Protein AF-A0A3D5TPB8-F1 (afdb_monomer_lite)

Secondary structure (DSSP, 8-state):
-PPEEEEE-TT------PPPTTEEEEE--STHHHHHHHHHHHHTTSS-TT--HHHHIIIIIT-TT--HHHHEEEEEETTEEEEEEEEEEETTTTEEEEEEEEE-GGGTTSSHHHHHHHHHHHHHHTTT-S-EEEEE-TT-HHHHHHHHHTT-EEEE-STTHHHHHHHHHHHHT--EEEEEETTS-EEEEEE-GGGSPPEEEEEE-TTTTHHHHHHHHH-SSEEEEEEE-S-HHHHHHHHHHHGGGS--EEES-HHHHTTS--SEEEE-S-GGGHHHHHHHHHHTT-EEE--------

Radius of gyration: 25.7 Å; chains: 1; bounding box: 55×39×74 Å

Foldseek 3Di:
DFFWKWWFAAPDDFDDDDDDPQKDKAFDDDLVVQALLVQQLVLVVNDDPPDGSVVCCVVAVVDPQHDRRQFWMFMDGPRGGFWIWGWTADPVQQEIEIDSTGGHPVPPPNCVSLNNLSVNCVSSNVSPGRIYMYTHHLVCLVNVLSCVVRRIFTEDEDPCSLVSVLCSCVVNVHAWTFYAYPVRHTDGIHGRLQPGAAAAEEEEDLPQCVVVLVCQVPDSRHHDQEYEDLDPVSQVVCCVVRCPVVRYYYYNDLVVSLPTPGQAYEYRDDPVCRVVSCVVCVVSVHHYDDDPDPPDD

pLDDT: mean 89.04, std 12.94, range [21.77, 98.12]

Structure (mmCIF, N/CA/C/O backbone):
data_AF-A0A3D5TPB8-F1
#
_entry.id   AF-A0A3D5TPB8-F1
#
loop_
_atom_site.group_PDB
_atom_site.id
_atom_site.type_symbol
_atom_site.label_atom_id
_atom_site.label_alt_id
_atom_site.label_comp_id
_atom_site.label_asym_id
_atom_site.label_entity_id
_atom_site.label_seq_id
_atom_site.pdbx_PDB_ins_code
_atom_site.Cartn_x
_atom_site.Cartn_y
_atom_site.Cartn_z
_atom_site.occupancy
_atom_site.B_iso_or_equiv
_atom_site.auth_seq_id
_atom_site.auth_comp_id
_atom_site.auth_asym_id
_atom_site.auth_atom_id
_atom_site.pdbx_PDB_model_num
ATOM 1 N N . MET A 1 1 ? 9.283 10.102 7.583 1.00 64.56 1 MET A N 1
ATOM 2 C CA . MET A 1 1 ? 8.104 9.221 7.724 1.00 64.56 1 MET A CA 1
ATOM 3 C C . MET A 1 1 ? 8.393 7.962 6.927 1.00 64.56 1 MET A C 1
ATOM 5 O O . MET A 1 1 ? 9.068 8.077 5.912 1.00 64.56 1 MET A O 1
ATOM 9 N N . ALA A 1 2 ? 7.992 6.784 7.398 1.00 87.56 2 ALA A N 1
ATOM 10 C CA . ALA A 1 2 ? 8.297 5.537 6.700 1.00 87.56 2 ALA A CA 1
ATOM 11 C C . ALA A 1 2 ? 7.457 5.413 5.407 1.00 87.56 2 ALA A C 1
ATOM 13 O O . ALA A 1 2 ? 6.328 5.905 5.372 1.00 87.56 2 ALA A O 1
ATOM 14 N N . GLN A 1 3 ? 7.999 4.825 4.338 1.00 92.06 3 GLN A N 1
ATOM 15 C CA . GLN A 1 3 ? 7.296 4.697 3.050 1.00 92.06 3 GLN A CA 1
ATOM 16 C C . GLN A 1 3 ? 6.203 3.624 3.098 1.00 92.06 3 GLN A C 1
ATOM 18 O O . GLN A 1 3 ? 6.250 2.714 3.913 1.00 92.06 3 GLN A O 1
ATOM 23 N N . LEU A 1 4 ? 5.237 3.676 2.186 1.00 95.06 4 LEU A N 1
ATOM 24 C CA . LEU A 1 4 ? 4.335 2.546 1.994 1.00 95.06 4 LEU A CA 1
ATOM 25 C C . LEU A 1 4 ? 5.110 1.375 1.394 1.00 95.06 4 LEU A C 1
ATOM 27 O O . LEU A 1 4 ? 5.922 1.565 0.487 1.00 95.06 4 LEU A O 1
ATOM 31 N N . LYS A 1 5 ? 4.829 0.161 1.863 1.00 96.31 5 LYS A N 1
ATOM 32 C CA . LYS A 1 5 ? 5.436 -1.080 1.373 1.00 96.31 5 LYS A CA 1
ATOM 33 C C . LYS A 1 5 ? 4.363 -1.967 0.756 1.00 96.31 5 LYS A C 1
ATOM 35 O O . LYS A 1 5 ? 3.276 -2.107 1.314 1.00 96.31 5 LYS A O 1
ATOM 40 N N . MET A 1 6 ? 4.659 -2.545 -0.404 1.00 97.50 6 MET A N 1
ATOM 41 C CA . MET A 1 6 ? 3.718 -3.403 -1.121 1.00 97.50 6 MET A CA 1
ATOM 42 C C . MET A 1 6 ? 4.387 -4.676 -1.602 1.00 97.50 6 MET A C 1
ATOM 44 O O . MET A 1 6 ? 5.478 -4.611 -2.171 1.00 97.50 6 MET A O 1
ATOM 48 N N . TYR A 1 7 ? 3.699 -5.806 -1.456 1.00 97.75 7 TYR A N 1
ATOM 49 C CA . TYR A 1 7 ? 4.165 -7.119 -1.896 1.00 97.75 7 TYR A CA 1
ATOM 50 C C . TYR A 1 7 ? 3.241 -7.714 -2.941 1.00 97.75 7 TYR A C 1
ATOM 52 O O . TYR A 1 7 ? 2.028 -7.543 -2.902 1.00 97.75 7 TYR A O 1
ATOM 60 N N . ARG A 1 8 ? 3.806 -8.474 -3.867 1.00 97.31 8 ARG A N 1
ATOM 61 C CA . ARG A 1 8 ? 3.061 -9.248 -4.844 1.00 97.31 8 ARG A CA 1
ATOM 62 C C . ARG A 1 8 ? 3.471 -10.704 -4.753 1.00 97.31 8 ARG A C 1
ATOM 64 O O . ARG A 1 8 ? 4.610 -11.063 -5.050 1.00 97.31 8 ARG A O 1
ATOM 71 N N . LEU A 1 9 ? 2.507 -11.532 -4.373 1.00 96.50 9 LEU A N 1
ATOM 72 C CA . LEU A 1 9 ? 2.711 -12.955 -4.147 1.00 96.50 9 LEU A CA 1
ATOM 73 C C . LEU A 1 9 ? 2.867 -13.735 -5.467 1.00 96.50 9 LEU A C 1
ATOM 75 O O . LEU A 1 9 ? 2.258 -13.366 -6.486 1.00 96.50 9 LEU A O 1
ATOM 79 N N . PRO A 1 10 ? 3.647 -14.831 -5.456 1.00 93.50 10 PRO A N 1
ATOM 80 C CA . PRO A 1 10 ? 3.834 -15.706 -6.605 1.00 93.50 10 PRO A CA 1
ATOM 81 C C . PRO A 1 10 ? 2.510 -16.364 -7.008 1.00 93.50 10 PRO A C 1
ATOM 83 O O . PRO A 1 10 ? 1.570 -16.465 -6.222 1.00 93.50 10 PRO A O 1
ATOM 86 N N . GLY A 1 11 ? 2.402 -16.770 -8.273 1.00 90.81 11 GLY A N 1
ATOM 87 C CA . GLY A 1 11 ? 1.179 -17.370 -8.821 1.00 90.81 11 GLY A CA 1
ATOM 88 C C . GLY A 1 11 ? 0.032 -16.385 -9.090 1.00 90.81 11 GLY A C 1
ATOM 89 O O . GLY A 1 11 ? -0.927 -16.749 -9.767 1.00 90.81 11 GLY A O 1
ATOM 90 N N . THR A 1 12 ? 0.125 -15.128 -8.643 1.00 93.62 12 THR A N 1
ATOM 91 C CA . THR A 1 12 ? -0.852 -14.091 -9.010 1.00 93.62 12 THR A CA 1
ATOM 92 C C . THR A 1 12 ? -0.778 -13.834 -10.525 1.00 93.62 12 THR A C 1
ATOM 94 O O . THR A 1 12 ? 0.301 -13.467 -11.011 1.00 93.62 12 THR A O 1
ATOM 97 N N . PRO A 1 13 ? -1.880 -13.968 -11.292 1.00 94.06 13 PRO A N 1
ATOM 98 C CA . PRO A 1 13 ? -1.869 -13.764 -12.740 1.00 94.06 13 PRO A CA 1
ATOM 99 C C . PRO A 1 13 ? -1.409 -12.357 -13.133 1.00 94.06 13 PRO A C 1
ATOM 101 O O . PRO A 1 13 ? -1.830 -11.363 -12.535 1.00 94.06 13 PRO A O 1
ATOM 104 N N . ILE A 1 14 ? -0.539 -12.256 -14.140 1.00 94.69 14 ILE A N 1
ATOM 105 C CA . ILE A 1 14 ? -0.068 -10.967 -14.656 1.00 94.69 14 ILE A CA 1
ATOM 106 C C . ILE A 1 14 ? -1.007 -10.525 -15.774 1.00 94.69 14 ILE A C 1
ATOM 108 O O . ILE A 1 14 ? -1.086 -11.157 -16.831 1.00 94.69 14 ILE A O 1
ATOM 112 N N . LYS A 1 15 ? -1.724 -9.423 -15.540 1.00 93.94 15 LYS A N 1
ATOM 113 C CA . LYS A 1 15 ? -2.555 -8.799 -16.568 1.00 93.94 15 LYS A CA 1
ATOM 114 C C . LYS A 1 15 ? -1.663 -8.236 -17.670 1.00 93.94 15 LYS A C 1
ATOM 116 O O . LYS A 1 15 ? -0.816 -7.390 -17.400 1.00 93.94 15 LYS A O 1
ATOM 121 N N . GLN A 1 16 ? -1.903 -8.685 -18.897 1.00 94.25 16 GLN A N 1
ATOM 122 C CA . GLN A 1 16 ? -1.173 -8.220 -20.069 1.00 94.25 16 GLN A CA 1
ATOM 123 C C . GLN A 1 16 ? -1.781 -6.918 -20.606 1.00 94.25 16 GLN A C 1
ATOM 125 O O . GLN A 1 16 ? -3.004 -6.750 -20.636 1.00 94.25 16 GLN A O 1
ATOM 130 N N . TYR A 1 17 ? -0.918 -5.999 -21.027 1.00 93.75 17 TYR A N 1
ATOM 131 C CA . TYR A 1 17 ? -1.264 -4.707 -21.607 1.00 93.75 17 TYR A CA 1
ATOM 132 C C . TYR A 1 17 ? -0.578 -4.572 -22.963 1.00 93.75 17 TYR A C 1
ATOM 134 O O . TYR A 1 17 ? 0.589 -4.922 -23.107 1.00 93.75 17 TYR A O 1
ATOM 142 N N . ALA A 1 18 ? -1.298 -4.045 -23.950 1.00 93.25 18 ALA A N 1
ATOM 143 C CA . ALA A 1 18 ? -0.700 -3.682 -25.226 1.00 93.25 18 ALA A CA 1
ATOM 144 C C . ALA A 1 18 ? 0.034 -2.345 -25.089 1.00 93.25 18 ALA A C 1
ATOM 146 O O . ALA A 1 18 ? -0.474 -1.414 -24.455 1.00 93.25 18 ALA A O 1
ATOM 147 N N . LEU A 1 19 ? 1.212 -2.254 -25.699 1.00 92.81 19 LEU A N 1
ATOM 148 C CA . LEU A 1 19 ? 1.919 -0.991 -25.824 1.00 92.81 19 LEU A CA 1
ATOM 149 C C . LEU A 1 19 ? 1.231 -0.148 -26.916 1.00 92.81 19 LEU A C 1
ATOM 151 O O . LEU A 1 19 ? 0.935 -0.696 -27.982 1.00 92.81 19 LEU A O 1
ATOM 155 N N . PRO A 1 20 ? 0.928 1.144 -26.681 1.00 90.50 20 PRO A N 1
ATOM 156 C CA . PRO A 1 20 ? 0.331 1.989 -27.711 1.00 90.50 20 PRO A CA 1
ATOM 157 C C . PRO A 1 20 ? 1.240 2.126 -28.940 1.00 90.50 20 PRO A C 1
ATOM 159 O O . PRO A 1 20 ? 2.462 2.021 -28.838 1.00 90.50 20 PRO A O 1
ATOM 162 N N . GLU A 1 21 ? 0.645 2.396 -30.101 1.00 92.25 21 GLU A N 1
ATOM 163 C CA . GLU A 1 21 ? 1.393 2.607 -31.344 1.00 92.25 21 GLU A CA 1
ATOM 164 C C . GLU A 1 21 ? 2.410 3.756 -31.203 1.00 92.25 21 GLU A C 1
ATOM 166 O O . GLU A 1 21 ? 2.133 4.777 -30.570 1.00 92.25 21 GLU A O 1
ATOM 171 N N . GLY A 1 22 ? 3.600 3.574 -31.785 1.00 93.56 22 GLY A N 1
ATOM 172 C CA . GLY A 1 22 ? 4.704 4.540 -31.737 1.00 93.56 22 GLY A CA 1
ATOM 173 C C . GLY A 1 22 ? 5.636 4.403 -30.529 1.00 93.56 22 GLY A C 1
ATOM 174 O O . GLY A 1 22 ? 6.687 5.042 -30.514 1.00 93.56 22 GLY A O 1
ATOM 175 N N . PHE A 1 23 ? 5.290 3.562 -29.552 1.00 96.94 23 PHE A N 1
ATOM 176 C CA . PHE A 1 23 ? 6.154 3.251 -28.416 1.00 96.94 23 PHE A CA 1
ATOM 177 C C . PHE A 1 23 ? 6.904 1.929 -28.623 1.00 96.94 23 PHE A C 1
ATOM 179 O O . PHE A 1 23 ? 6.397 1.007 -29.267 1.00 96.94 23 PHE A O 1
ATOM 186 N N . SER A 1 24 ? 8.093 1.817 -28.033 1.00 97.06 24 SER A N 1
ATOM 187 C CA . SER A 1 24 ? 8.882 0.578 -27.970 1.00 97.06 24 SER A CA 1
ATOM 188 C C . SER A 1 24 ? 9.415 0.323 -26.563 1.00 97.06 24 SER A C 1
ATOM 190 O O . SER A 1 24 ? 9.207 1.127 -25.656 1.00 97.06 24 SER A O 1
ATOM 192 N N . VAL A 1 25 ? 10.058 -0.830 -26.375 1.00 97.31 25 VAL A N 1
ATOM 193 C CA . VAL A 1 25 ? 10.754 -1.189 -25.137 1.00 97.31 25 VAL A CA 1
ATOM 194 C C . VAL A 1 25 ? 12.226 -1.394 -25.451 1.00 97.31 25 VAL A C 1
ATOM 196 O O . VAL A 1 25 ? 12.559 -2.078 -26.423 1.00 97.31 25 VAL A O 1
ATOM 199 N N . SER A 1 26 ? 13.088 -0.872 -24.590 1.00 96.81 26 SER A N 1
ATOM 200 C CA . SER A 1 26 ? 14.531 -1.079 -24.644 1.00 96.81 26 SER A CA 1
ATOM 201 C C . SER A 1 26 ? 15.096 -1.359 -23.245 1.00 96.81 26 SER A C 1
ATOM 203 O O . SER A 1 26 ? 14.367 -1.363 -22.250 1.00 96.81 26 SER A O 1
ATOM 205 N N . THR A 1 27 ? 16.390 -1.662 -23.170 1.00 97.00 27 THR A N 1
ATOM 206 C CA . THR A 1 27 ? 17.138 -1.803 -21.911 1.00 97.00 27 THR A CA 1
ATOM 207 C C . THR A 1 27 ? 18.322 -0.851 -21.912 1.00 97.00 27 THR A C 1
ATOM 209 O O . THR A 1 27 ? 18.703 -0.364 -22.976 1.00 97.00 27 THR A O 1
ATOM 212 N N . TYR A 1 28 ? 18.925 -0.618 -20.748 1.00 96.19 28 TYR A N 1
ATOM 213 C CA . TYR A 1 28 ? 20.161 0.158 -20.638 1.00 96.19 28 TYR A CA 1
ATOM 214 C C . TYR A 1 28 ? 21.276 -0.403 -21.534 1.00 96.19 28 TYR A C 1
ATOM 216 O O . TYR A 1 28 ? 21.522 -1.611 -21.582 1.00 96.19 28 TYR A O 1
ATOM 224 N N . ARG A 1 29 ? 21.970 0.479 -22.254 1.00 93.56 29 ARG A N 1
ATOM 225 C CA . ARG A 1 29 ? 23.073 0.142 -23.165 1.00 93.56 29 ARG A CA 1
ATOM 226 C C . ARG A 1 29 ? 24.296 1.010 -22.956 1.00 93.56 29 ARG A C 1
ATOM 228 O O . ARG A 1 29 ? 25.408 0.508 -23.108 1.00 93.56 29 ARG A O 1
ATOM 235 N N . THR A 1 30 ? 24.110 2.296 -22.685 1.00 91.06 30 THR A N 1
ATOM 236 C CA . THR A 1 30 ? 25.205 3.267 -22.670 1.00 91.06 30 THR A CA 1
ATOM 237 C C . THR A 1 30 ? 25.059 4.262 -21.532 1.00 91.06 30 THR A C 1
ATOM 239 O O . THR A 1 30 ? 23.967 4.501 -21.032 1.00 91.06 30 THR A O 1
ATOM 242 N N . GLU A 1 31 ? 26.161 4.925 -21.188 1.00 88.19 31 GLU A N 1
ATOM 243 C CA . GLU A 1 31 ? 26.173 6.016 -20.207 1.00 88.19 31 GLU A CA 1
ATOM 244 C C . GLU A 1 31 ? 25.204 7.159 -20.564 1.00 88.19 31 GLU A C 1
ATOM 246 O O . GLU A 1 31 ? 24.706 7.844 -19.676 1.00 88.19 31 GLU A O 1
ATOM 251 N N . ALA A 1 32 ? 24.870 7.343 -21.849 1.00 87.12 32 ALA A N 1
ATOM 252 C CA . ALA A 1 32 ? 23.882 8.339 -22.267 1.00 87.12 32 ALA A CA 1
ATOM 253 C C . ALA A 1 32 ? 22.474 8.047 -21.709 1.00 87.12 32 ALA A C 1
ATOM 255 O O . ALA A 1 32 ? 21.684 8.976 -21.517 1.00 87.12 32 ALA A O 1
ATOM 256 N N . ASP A 1 33 ? 22.181 6.783 -21.390 1.00 92.25 33 ASP A N 1
ATOM 257 C CA . ASP A 1 33 ? 20.888 6.353 -20.860 1.00 92.25 33 ASP A CA 1
ATOM 258 C C . ASP A 1 33 ? 20.732 6.750 -19.381 1.00 92.25 33 ASP A C 1
ATOM 260 O O . ASP A 1 33 ? 19.604 6.913 -18.911 1.00 92.25 33 ASP A O 1
ATOM 264 N N . LYS A 1 34 ? 21.841 6.985 -18.652 1.00 92.81 34 LYS A N 1
ATOM 265 C CA . LYS A 1 34 ? 21.818 7.449 -17.250 1.00 92.81 34 LYS A CA 1
ATOM 266 C C . LYS A 1 34 ? 21.065 8.760 -17.119 1.00 92.81 34 LYS A C 1
ATOM 268 O O . LYS A 1 34 ? 20.144 8.881 -16.312 1.00 92.81 34 LYS A O 1
ATOM 273 N N . LYS A 1 35 ? 21.392 9.722 -17.984 1.00 88.56 35 LYS A N 1
ATOM 274 C CA . LYS A 1 35 ? 20.737 11.030 -17.995 1.00 88.56 35 LYS A CA 1
ATOM 275 C C . LYS A 1 35 ? 19.232 10.895 -18.221 1.00 88.56 35 LYS A C 1
ATOM 277 O O . LYS A 1 35 ? 18.443 11.483 -17.487 1.00 88.56 35 LYS A O 1
ATOM 282 N N . ALA A 1 36 ? 18.832 10.096 -19.205 1.00 88.12 36 ALA A N 1
ATOM 283 C CA . ALA A 1 36 ? 17.425 9.895 -19.531 1.00 88.12 36 ALA A CA 1
ATOM 284 C C . ALA A 1 36 ? 16.661 9.164 -18.409 1.00 88.12 36 ALA A C 1
ATOM 286 O O . ALA A 1 36 ? 15.510 9.501 -18.111 1.00 88.12 36 ALA A O 1
ATOM 287 N N . TRP A 1 37 ? 17.312 8.214 -17.733 1.00 93.56 37 TRP A N 1
ATOM 288 C CA . TRP A 1 37 ? 16.786 7.580 -16.528 1.00 93.56 37 TRP A CA 1
ATOM 289 C C . TRP A 1 37 ? 16.585 8.596 -15.396 1.00 93.56 37 TRP A C 1
ATOM 291 O O . TRP A 1 37 ? 15.504 8.638 -14.799 1.00 93.56 37 TRP A O 1
ATOM 301 N N . CYS A 1 38 ? 17.572 9.464 -15.146 1.00 90.62 38 CYS A N 1
ATOM 302 C CA . CYS A 1 38 ? 17.487 10.516 -14.132 1.00 90.62 38 CYS A CA 1
ATOM 303 C C . CYS A 1 38 ? 16.372 11.512 -14.463 1.00 90.62 38 CYS A C 1
ATOM 305 O O . CYS A 1 38 ? 15.600 11.887 -13.582 1.00 90.62 38 CYS A O 1
ATOM 307 N N . ASP A 1 39 ? 16.218 11.890 -15.731 1.00 87.69 39 ASP A N 1
ATOM 308 C CA . ASP A 1 39 ? 15.159 12.794 -16.183 1.00 87.69 39 ASP A CA 1
ATOM 309 C C . ASP A 1 39 ? 13.762 12.189 -15.973 1.00 87.69 39 ASP A C 1
ATOM 311 O O . ASP A 1 39 ? 12.850 12.873 -15.499 1.00 87.69 39 ASP A O 1
ATOM 315 N N . CYS A 1 40 ? 13.583 10.892 -16.241 1.00 87.81 40 CYS A N 1
ATOM 316 C CA . CYS A 1 40 ? 12.341 10.193 -15.905 1.00 87.81 40 CYS A CA 1
ATOM 317 C C . CYS A 1 40 ? 12.090 10.200 -14.389 1.00 87.81 40 CYS A C 1
ATOM 319 O O . CYS A 1 40 ? 10.996 10.554 -13.942 1.00 87.81 40 CYS A O 1
ATOM 321 N N . CYS A 1 41 ? 13.100 9.844 -13.593 1.00 87.56 41 CYS A N 1
ATOM 322 C CA . CYS A 1 41 ? 12.977 9.722 -12.142 1.00 87.56 41 CYS A CA 1
ATOM 323 C C . CYS A 1 41 ? 12.726 11.067 -11.451 1.00 87.56 41 CYS A C 1
ATOM 325 O O . CYS A 1 41 ? 11.907 11.127 -10.533 1.00 87.56 41 CYS A O 1
ATOM 327 N N . ARG A 1 42 ? 13.350 12.153 -11.920 1.00 84.50 42 ARG A N 1
ATOM 328 C CA . ARG A 1 42 ? 13.169 13.515 -11.393 1.00 84.50 42 ARG A CA 1
ATOM 329 C C . ARG A 1 42 ? 11.759 14.038 -11.643 1.00 84.50 42 ARG A C 1
ATOM 331 O O . ARG A 1 42 ? 11.106 14.494 -10.713 1.00 84.50 42 ARG A O 1
ATOM 338 N N . ASN A 1 43 ? 11.243 13.866 -12.862 1.00 75.12 43 ASN A N 1
ATOM 339 C CA . ASN A 1 43 ? 9.841 14.168 -13.184 1.00 75.12 43 ASN A CA 1
ATOM 340 C C . ASN A 1 43 ? 8.869 13.324 -12.352 1.00 75.12 43 ASN A C 1
ATOM 342 O O . ASN A 1 43 ? 7.742 13.720 -12.070 1.00 75.12 43 ASN A O 1
ATOM 346 N N . GLY A 1 44 ? 9.301 12.123 -11.975 1.00 69.75 44 GLY A N 1
ATOM 347 C CA . GLY A 1 44 ? 8.595 11.275 -11.039 1.00 69.75 44 GLY A CA 1
ATOM 348 C C . GLY A 1 44 ? 8.819 11.637 -9.575 1.00 69.75 44 GLY A C 1
ATOM 349 O O . GLY A 1 44 ? 8.286 10.903 -8.768 1.00 69.75 44 GLY A O 1
ATOM 350 N N . HIS A 1 45 ? 9.590 12.664 -9.199 1.00 78.69 45 HIS A N 1
ATOM 351 C CA . HIS A 1 45 ? 10.024 12.993 -7.824 1.00 78.69 45 HIS A CA 1
ATOM 352 C C . HIS A 1 45 ? 10.760 11.866 -7.072 1.00 78.69 45 HIS A C 1
ATOM 354 O O . HIS A 1 45 ? 10.737 11.816 -5.843 1.00 78.69 45 HIS A O 1
ATOM 360 N N . LEU A 1 46 ? 11.291 10.864 -7.784 1.00 75.19 46 LEU A N 1
ATOM 361 C CA . LEU A 1 46 ? 11.977 9.702 -7.186 1.00 75.19 46 LEU A CA 1
ATOM 362 C C . LEU A 1 46 ? 13.404 10.026 -6.749 1.00 75.19 46 LEU A C 1
ATOM 364 O O . LEU A 1 46 ? 13.952 9.332 -5.903 1.00 75.19 46 LEU A O 1
ATOM 368 N N . ILE A 1 47 ? 13.985 11.067 -7.337 1.00 78.25 47 ILE A N 1
ATOM 369 C CA . ILE A 1 47 ? 15.310 11.585 -7.017 1.00 78.25 47 ILE A CA 1
ATOM 370 C C . ILE A 1 47 ? 15.214 13.099 -6.830 1.00 78.25 47 ILE A C 1
ATOM 372 O O . ILE A 1 47 ? 14.271 13.726 -7.320 1.00 78.25 47 ILE A O 1
ATOM 376 N N . ALA A 1 48 ? 16.182 13.686 -6.127 1.00 72.50 48 ALA A N 1
ATOM 377 C CA . ALA A 1 48 ? 16.237 15.130 -5.915 1.00 72.50 48 ALA A CA 1
ATOM 378 C C . ALA A 1 48 ? 16.408 15.901 -7.239 1.00 72.50 48 ALA A C 1
ATOM 380 O O . ALA A 1 48 ? 17.013 15.400 -8.188 1.00 72.50 48 ALA A O 1
ATOM 381 N N . ASP A 1 49 ? 15.953 17.158 -7.281 1.00 63.88 49 ASP A N 1
ATOM 382 C CA . ASP A 1 49 ? 15.981 17.991 -8.496 1.00 63.88 49 ASP A CA 1
ATOM 383 C C . ASP A 1 49 ? 17.399 18.226 -9.060 1.00 63.88 49 ASP A C 1
ATOM 385 O O . ASP A 1 49 ? 17.556 18.462 -10.256 1.00 63.88 49 ASP A O 1
ATOM 389 N N . GLY A 1 50 ? 18.439 18.090 -8.227 1.00 60.88 50 GLY A N 1
ATOM 390 C CA . GLY A 1 50 ? 19.854 18.145 -8.624 1.00 60.88 50 GLY A CA 1
ATOM 391 C C . GLY A 1 50 ? 20.519 16.789 -8.903 1.00 60.88 50 GLY A C 1
ATOM 392 O O . GLY A 1 50 ? 21.718 16.761 -9.161 1.00 60.88 50 GLY A O 1
ATOM 393 N N . GLY A 1 51 ? 19.784 15.675 -8.826 1.00 65.50 51 GLY A N 1
ATOM 394 C CA . GLY A 1 51 ? 20.318 14.332 -9.061 1.00 65.50 51 GLY A CA 1
ATOM 395 C C . GLY A 1 51 ? 20.741 14.141 -10.519 1.00 65.50 51 GLY A C 1
ATOM 396 O O . GLY A 1 51 ? 19.955 14.407 -11.432 1.00 65.50 51 GLY A O 1
ATOM 397 N N . GLY A 1 52 ? 21.982 13.708 -10.729 1.00 80.06 52 GLY A N 1
ATOM 398 C CA . GLY A 1 52 ? 22.569 13.406 -12.036 1.00 80.06 52 GLY A CA 1
ATOM 399 C C . GLY A 1 52 ? 23.041 11.956 -12.104 1.00 80.06 52 GLY A C 1
ATOM 400 O O . GLY A 1 52 ? 22.474 11.093 -11.440 1.00 80.06 52 GLY A O 1
ATOM 401 N N . ASP A 1 53 ? 24.088 11.692 -12.878 1.00 85.69 53 ASP A N 1
ATOM 402 C CA . ASP A 1 53 ? 24.608 10.333 -13.089 1.00 85.69 53 ASP A CA 1
ATOM 403 C C . ASP A 1 53 ? 25.030 9.645 -11.777 1.00 85.69 53 ASP A C 1
ATOM 405 O O . ASP A 1 53 ? 24.791 8.455 -11.613 1.00 85.69 53 ASP A O 1
ATOM 409 N N . GLU A 1 54 ? 25.521 10.399 -10.786 1.00 87.50 54 GLU A N 1
ATOM 410 C CA . GLU A 1 54 ? 25.859 9.883 -9.445 1.00 87.50 54 GLU A CA 1
ATOM 411 C C . GLU A 1 54 ? 24.673 9.208 -8.731 1.00 87.50 54 GLU A C 1
ATOM 413 O O . GLU A 1 54 ? 24.855 8.320 -7.898 1.00 87.50 54 GLU A O 1
ATOM 418 N N . GLU A 1 55 ? 23.445 9.641 -9.026 1.00 88.94 55 GLU A N 1
ATOM 419 C CA . GLU A 1 55 ? 22.244 9.050 -8.437 1.00 88.94 55 GLU A CA 1
ATOM 420 C C . GLU A 1 55 ? 21.870 7.740 -9.133 1.00 88.94 55 GLU A C 1
ATOM 422 O O . GLU A 1 55 ? 21.415 6.803 -8.474 1.00 88.94 55 GLU A O 1
ATOM 427 N N . PHE A 1 56 ? 22.100 7.658 -10.449 1.00 91.56 56 PHE A N 1
ATOM 428 C CA . PHE A 1 56 ? 22.001 6.400 -11.181 1.00 91.56 56 PHE A CA 1
ATOM 429 C C . PHE A 1 56 ? 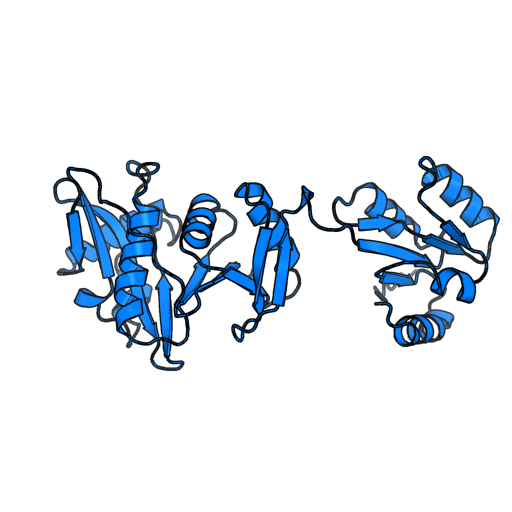23.033 5.409 -10.648 1.00 91.56 56 PHE A C 1
ATOM 431 O O . PHE A 1 56 ? 22.676 4.278 -10.337 1.00 91.56 56 PHE A O 1
ATOM 438 N N . ASP A 1 57 ? 24.284 5.841 -10.480 1.00 91.44 57 ASP A N 1
ATOM 439 C CA . ASP A 1 57 ? 25.363 4.989 -9.984 1.00 91.44 57 ASP A CA 1
ATOM 440 C C . ASP A 1 57 ? 24.989 4.392 -8.625 1.00 91.44 57 ASP A C 1
ATOM 442 O O . ASP A 1 57 ? 24.913 3.175 -8.486 1.00 91.44 57 ASP A O 1
ATOM 446 N N . ARG A 1 58 ? 24.575 5.231 -7.675 1.00 90.12 58 ARG A N 1
ATOM 447 C CA . ARG A 1 58 ? 24.148 4.787 -6.342 1.00 90.12 58 ARG A CA 1
ATOM 448 C C . ARG A 1 58 ? 22.923 3.873 -6.346 1.00 90.12 58 ARG A C 1
ATOM 450 O O . ARG A 1 58 ? 22.829 2.953 -5.538 1.00 90.12 58 ARG A O 1
ATOM 457 N N . SER A 1 59 ? 21.946 4.168 -7.201 1.00 89.88 59 SER A N 1
ATOM 458 C CA . SER A 1 59 ? 20.662 3.457 -7.219 1.00 89.88 59 SER A CA 1
ATOM 459 C C . SER A 1 59 ? 20.688 2.181 -8.055 1.00 89.88 59 SER A C 1
ATOM 461 O O . SER A 1 59 ? 19.765 1.376 -7.941 1.00 89.88 59 SER A O 1
ATOM 463 N N . ILE A 1 60 ? 21.681 2.033 -8.936 1.00 93.88 60 ILE A N 1
ATOM 464 C CA . ILE A 1 60 ? 21.736 0.989 -9.959 1.00 93.88 60 ILE A CA 1
ATOM 465 C C . ILE A 1 60 ? 23.107 0.311 -9.987 1.00 93.88 60 ILE A C 1
ATOM 467 O O . ILE A 1 60 ? 23.166 -0.892 -9.769 1.00 93.88 60 ILE A O 1
ATOM 471 N N . LEU A 1 61 ? 24.193 1.042 -10.266 1.00 93.00 61 LEU A N 1
ATOM 472 C CA . LEU A 1 61 ? 25.521 0.439 -10.478 1.00 93.00 61 LEU A CA 1
ATOM 473 C C . LEU A 1 61 ? 26.179 -0.068 -9.190 1.00 93.00 61 LEU A C 1
ATOM 475 O O . LEU A 1 61 ? 26.891 -1.067 -9.227 1.00 93.00 61 LEU A O 1
ATOM 479 N N . ASP A 1 62 ? 25.930 0.598 -8.066 1.00 93.94 62 ASP A N 1
ATOM 480 C CA . ASP A 1 62 ? 26.486 0.241 -6.759 1.00 93.94 62 ASP A CA 1
ATOM 481 C C . ASP A 1 62 ? 25.762 -0.961 -6.121 1.00 93.94 62 ASP A C 1
ATOM 483 O O . ASP A 1 62 ? 26.174 -1.453 -5.069 1.00 93.94 62 ASP A O 1
ATOM 487 N N . ILE A 1 63 ? 24.678 -1.449 -6.738 1.00 93.38 63 ILE A N 1
ATOM 488 C CA . ILE A 1 63 ? 23.916 -2.604 -6.260 1.00 93.38 63 ILE A CA 1
ATOM 489 C C . ILE A 1 63 ? 24.383 -3.859 -7.004 1.00 93.38 63 ILE A C 1
ATOM 491 O O . ILE A 1 63 ? 24.057 -4.052 -8.171 1.00 93.38 63 ILE A O 1
ATOM 495 N N . GLU A 1 64 ? 25.091 -4.745 -6.298 1.00 94.62 64 GLU A N 1
ATOM 496 C CA . GLU A 1 64 ? 25.723 -5.957 -6.856 1.00 94.62 64 GLU A CA 1
ATOM 497 C C . GLU A 1 64 ? 24.756 -6.875 -7.629 1.00 94.62 64 GLU A C 1
ATOM 499 O O . GLU A 1 64 ? 25.122 -7.445 -8.655 1.00 94.62 64 GLU A O 1
ATOM 504 N N . ASP A 1 65 ? 23.508 -6.990 -7.171 1.00 95.88 65 ASP A N 1
ATOM 505 C CA . ASP A 1 65 ? 22.495 -7.859 -7.785 1.00 95.88 65 ASP A CA 1
ATOM 506 C C . ASP A 1 65 ? 21.906 -7.309 -9.100 1.00 95.88 65 ASP A C 1
ATOM 508 O O . ASP A 1 65 ? 21.168 -8.019 -9.801 1.00 95.88 65 ASP A O 1
ATOM 512 N N . ILE A 1 66 ? 22.188 -6.046 -9.435 1.00 96.25 66 ILE A N 1
ATOM 513 C CA . ILE A 1 66 ? 21.649 -5.391 -10.624 1.00 96.25 66 ILE A CA 1
ATOM 514 C C . ILE A 1 66 ? 22.627 -5.527 -11.787 1.00 96.25 66 ILE A C 1
ATOM 516 O O . ILE A 1 66 ? 23.754 -5.046 -11.751 1.00 96.25 66 ILE A O 1
ATOM 520 N N . ASP A 1 67 ? 22.141 -6.118 -12.877 1.00 96.06 67 ASP A N 1
ATOM 521 C CA . ASP A 1 67 ? 22.762 -5.991 -14.191 1.00 96.06 67 ASP A CA 1
ATOM 522 C C . ASP A 1 67 ? 21.972 -4.935 -14.976 1.00 96.06 67 ASP A C 1
ATOM 524 O O . ASP A 1 67 ? 20.860 -5.229 -15.426 1.00 96.06 67 ASP A O 1
ATOM 528 N N . PRO A 1 68 ? 22.498 -3.711 -15.169 1.00 95.50 68 PRO A N 1
ATOM 529 C CA . PRO A 1 68 ? 21.748 -2.632 -15.804 1.00 95.50 68 PRO A CA 1
ATOM 530 C C . PRO A 1 68 ? 21.234 -3.010 -17.193 1.00 95.50 68 PRO A C 1
ATOM 532 O O . PRO A 1 68 ? 20.087 -2.715 -17.526 1.00 95.50 68 PRO A O 1
ATOM 535 N N . ALA A 1 69 ? 22.041 -3.728 -17.984 1.00 96.12 69 ALA A N 1
ATOM 536 C CA . ALA A 1 69 ? 21.695 -4.094 -19.356 1.00 96.12 69 ALA A CA 1
ATOM 537 C C . ALA A 1 69 ? 20.526 -5.088 -19.445 1.00 96.12 69 ALA A C 1
ATOM 539 O O . ALA A 1 69 ? 19.906 -5.233 -20.508 1.00 96.12 69 ALA A O 1
ATOM 540 N N . ARG A 1 70 ? 20.234 -5.759 -18.328 1.00 95.25 70 ARG A N 1
ATOM 541 C CA . ARG A 1 70 ? 19.166 -6.743 -18.157 1.00 95.25 70 ARG A CA 1
ATOM 542 C C . ARG A 1 70 ? 17.979 -6.190 -17.367 1.00 95.25 70 ARG A C 1
ATOM 544 O O . ARG A 1 70 ? 16.840 -6.498 -17.702 1.00 95.25 70 ARG A O 1
ATOM 551 N N . ASP A 1 71 ? 18.241 -5.448 -16.297 1.00 96.62 71 ASP A N 1
ATOM 552 C CA . ASP A 1 71 ? 17.268 -5.144 -15.246 1.00 96.62 71 ASP A CA 1
ATOM 553 C C . ASP A 1 71 ? 16.724 -3.712 -15.308 1.00 96.62 71 ASP A C 1
ATOM 555 O O . ASP A 1 71 ? 15.677 -3.450 -14.713 1.00 96.62 71 ASP A O 1
ATOM 559 N N . VAL A 1 72 ? 17.389 -2.799 -16.027 1.00 97.44 72 VAL A N 1
ATOM 560 C CA . VAL A 1 72 ? 16.890 -1.440 -16.282 1.00 97.44 72 VAL A CA 1
ATOM 561 C C . VAL A 1 72 ? 16.191 -1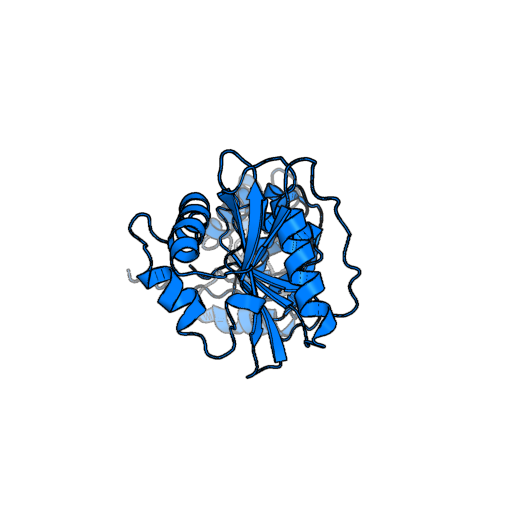.417 -17.634 1.00 97.44 72 VAL A C 1
ATOM 563 O O . VAL A 1 72 ? 16.814 -1.573 -18.686 1.00 97.44 72 VAL A O 1
ATOM 566 N N . LEU A 1 73 ? 14.876 -1.229 -17.585 1.00 97.44 73 LEU A N 1
ATOM 567 C CA . LEU A 1 73 ? 13.972 -1.315 -18.723 1.00 97.44 73 LEU A CA 1
ATOM 568 C C . LEU A 1 73 ? 13.375 0.061 -19.014 1.00 97.44 73 LEU A C 1
ATOM 570 O O . LEU A 1 73 ? 12.897 0.738 -18.102 1.00 97.44 73 LEU A O 1
ATOM 574 N N . PHE A 1 74 ? 13.324 0.434 -20.288 1.00 97.50 74 PHE A N 1
ATOM 575 C CA . PHE A 1 74 ? 12.757 1.697 -20.745 1.00 97.50 74 PHE A CA 1
ATOM 576 C C . PHE A 1 74 ? 11.538 1.486 -21.639 1.00 97.50 74 PHE A C 1
ATOM 578 O O . PHE A 1 74 ? 11.413 0.479 -22.336 1.00 97.50 74 PHE A O 1
ATOM 585 N N . ILE A 1 75 ? 10.645 2.475 -21.635 1.00 97.06 75 ILE A N 1
ATOM 586 C CA . ILE A 1 75 ? 9.706 2.706 -22.733 1.00 97.06 75 ILE A CA 1
ATOM 587 C C . ILE A 1 75 ? 10.262 3.848 -23.569 1.00 97.06 75 ILE A C 1
ATOM 589 O O . ILE A 1 75 ? 10.549 4.915 -23.022 1.00 97.06 75 ILE A O 1
ATOM 593 N N . ASP A 1 76 ? 10.340 3.649 -24.880 1.00 96.94 76 ASP A N 1
ATOM 594 C CA . ASP A 1 76 ? 10.830 4.653 -25.819 1.00 96.94 76 ASP A CA 1
ATOM 595 C C . ASP A 1 76 ? 9.697 5.239 -26.655 1.00 96.94 76 ASP A C 1
ATOM 597 O O . ASP A 1 76 ? 8.719 4.559 -26.976 1.00 96.94 76 ASP A O 1
ATOM 601 N N . PHE A 1 77 ? 9.858 6.497 -27.052 1.00 95.88 77 PHE A N 1
ATOM 602 C CA . PHE A 1 77 ? 9.001 7.176 -28.014 1.00 95.88 77 PHE A CA 1
ATOM 603 C C . PHE A 1 77 ? 9.858 8.084 -28.900 1.00 95.88 77 PHE A C 1
ATOM 605 O O . PHE A 1 77 ? 10.577 8.942 -28.398 1.00 95.88 77 PHE A O 1
ATOM 612 N N . HIS A 1 78 ? 9.821 7.869 -30.219 1.00 92.75 78 HIS A N 1
ATOM 613 C CA . HIS A 1 78 ? 10.650 8.594 -31.199 1.00 92.75 78 HIS A CA 1
ATOM 614 C C . HIS A 1 78 ? 12.156 8.666 -30.860 1.00 92.75 78 HIS A C 1
ATOM 616 O O . HIS A 1 78 ? 12.822 9.647 -31.178 1.00 92.75 78 HIS A O 1
ATOM 622 N N . GLY A 1 79 ? 12.705 7.605 -30.259 1.00 89.19 79 GLY A N 1
ATOM 623 C CA . GLY A 1 79 ? 14.128 7.513 -29.913 1.00 89.19 79 GLY A CA 1
ATOM 624 C C . GLY A 1 79 ? 14.509 8.138 -28.568 1.00 89.19 79 GLY A C 1
ATOM 625 O O . GLY A 1 79 ? 15.687 8.136 -28.230 1.00 89.19 79 GLY A O 1
ATOM 626 N N . GLU A 1 80 ? 13.544 8.638 -27.793 1.00 92.81 80 GLU A N 1
ATOM 627 C CA . GLU A 1 80 ? 13.761 9.111 -26.422 1.00 92.81 80 GLU A CA 1
ATOM 628 C C . GLU A 1 80 ? 13.184 8.128 -25.400 1.00 92.81 80 GLU A C 1
ATOM 630 O O . GLU A 1 80 ? 12.079 7.616 -25.592 1.00 92.81 80 GLU A O 1
ATOM 635 N N . HIS A 1 81 ? 13.875 7.921 -24.275 1.00 94.94 81 HIS A N 1
ATOM 636 C CA . HIS A 1 81 ? 13.308 7.195 -23.139 1.00 94.94 81 HIS A CA 1
ATOM 637 C C . HIS A 1 81 ? 12.286 8.077 -22.416 1.00 94.94 81 HIS A C 1
ATOM 639 O O . HIS A 1 81 ? 12.586 9.189 -21.969 1.00 94.94 81 HIS A O 1
ATOM 645 N N . VAL A 1 82 ? 11.056 7.576 -22.308 1.00 94.62 82 VAL A N 1
ATOM 646 C CA . VAL A 1 82 ? 9.921 8.307 -21.729 1.00 94.62 82 VAL A CA 1
ATOM 647 C C . VAL A 1 82 ? 9.342 7.684 -20.471 1.00 94.62 82 VAL A C 1
ATOM 649 O O . VAL A 1 82 ? 8.537 8.306 -19.771 1.00 94.62 82 VAL A O 1
ATOM 652 N N . GLY A 1 83 ? 9.781 6.477 -20.146 1.00 95.00 83 GLY A N 1
ATOM 653 C CA . GLY A 1 83 ? 9.545 5.856 -18.859 1.00 95.00 83 GLY A CA 1
ATOM 654 C C . GLY A 1 83 ? 10.603 4.809 -18.561 1.00 95.00 83 GLY A C 1
ATOM 655 O O . GLY A 1 83 ? 11.253 4.310 -19.475 1.00 95.00 83 GLY A O 1
ATOM 656 N N . THR A 1 84 ? 10.766 4.491 -17.285 1.00 96.50 84 THR A N 1
ATOM 657 C CA . THR A 1 84 ? 11.767 3.547 -16.789 1.00 96.50 84 THR A CA 1
ATOM 658 C C . THR A 1 84 ? 11.195 2.694 -15.664 1.00 96.50 84 THR A C 1
ATOM 660 O O . THR A 1 84 ? 10.294 3.131 -14.941 1.00 96.50 84 THR A O 1
ATOM 663 N N . VAL A 1 85 ? 11.696 1.469 -15.541 1.00 96.62 85 VAL A N 1
ATOM 664 C CA . VAL A 1 85 ? 11.544 0.609 -14.369 1.00 96.62 85 VAL A CA 1
ATOM 665 C C . VAL A 1 85 ? 12.810 -0.215 -14.185 1.00 96.62 85 VAL A C 1
ATOM 667 O O . VAL A 1 85 ? 13.349 -0.754 -15.150 1.00 96.62 85 VAL A O 1
ATOM 670 N N . THR A 1 86 ? 13.243 -0.361 -12.937 1.00 97.06 86 THR A N 1
ATOM 671 C CA . THR A 1 86 ? 14.312 -1.288 -12.569 1.00 97.06 86 THR A CA 1
ATOM 672 C C . THR A 1 86 ? 13.714 -2.480 -11.834 1.00 97.06 86 THR A C 1
ATOM 674 O O . THR A 1 86 ? 13.011 -2.313 -10.834 1.00 97.06 86 THR A O 1
ATOM 677 N N . ALA A 1 87 ? 13.987 -3.689 -12.320 1.00 97.19 87 ALA A N 1
ATOM 678 C CA . ALA A 1 87 ? 13.470 -4.920 -11.737 1.00 97.19 87 ALA A CA 1
ATOM 679 C C . ALA A 1 87 ? 14.559 -5.993 -11.636 1.00 97.19 87 ALA A C 1
ATOM 681 O O . ALA A 1 87 ? 15.045 -6.485 -12.650 1.00 97.19 87 ALA A O 1
ATOM 682 N N . PHE A 1 88 ? 14.919 -6.393 -10.418 1.00 97.00 88 PHE A N 1
ATOM 683 C CA . PHE A 1 88 ? 16.014 -7.335 -10.166 1.00 97.00 88 PHE A CA 1
ATOM 684 C C . PHE A 1 88 ? 15.682 -8.303 -9.028 1.00 97.00 88 PHE A C 1
ATOM 686 O O . PHE A 1 88 ? 14.707 -8.113 -8.302 1.00 97.00 88 PHE A O 1
ATOM 693 N N . VAL A 1 89 ? 16.461 -9.376 -8.901 1.00 97.19 89 VAL A N 1
ATOM 694 C CA . VAL A 1 89 ? 16.313 -10.337 -7.800 1.00 97.19 89 VAL A CA 1
ATOM 695 C C . VAL A 1 89 ? 17.318 -9.968 -6.729 1.00 97.19 89 VAL A C 1
ATOM 697 O O . VAL A 1 89 ? 18.504 -9.937 -7.019 1.00 97.19 89 VAL A O 1
ATOM 700 N N . ASN A 1 90 ? 16.839 -9.711 -5.519 1.00 95.19 90 ASN A N 1
ATOM 701 C CA . ASN A 1 90 ? 17.685 -9.618 -4.342 1.00 95.19 90 ASN A CA 1
ATOM 702 C C . ASN A 1 90 ? 18.133 -11.034 -3.954 1.00 95.19 90 ASN A C 1
ATOM 704 O O . ASN A 1 90 ? 17.298 -11.885 -3.621 1.00 95.19 90 ASN A O 1
ATOM 708 N N . SER A 1 91 ? 19.434 -11.300 -4.043 1.00 93.50 91 SER A N 1
ATOM 709 C CA . SER A 1 91 ? 19.997 -12.633 -3.822 1.00 93.50 91 SER A CA 1
ATOM 710 C C . SER A 1 91 ? 20.011 -13.033 -2.344 1.00 93.50 91 SER A C 1
ATOM 712 O O . SER A 1 91 ? 19.891 -14.222 -2.045 1.00 93.50 91 SER A O 1
ATOM 714 N N . GLU A 1 92 ? 20.063 -12.063 -1.424 1.00 93.44 92 GLU A N 1
ATOM 715 C CA . GLU A 1 92 ? 20.108 -12.295 0.028 1.00 93.44 92 GLU A CA 1
ATOM 716 C C . GLU A 1 92 ? 18.875 -13.060 0.532 1.00 93.44 92 GLU A C 1
ATOM 718 O O . GLU A 1 92 ? 18.974 -13.955 1.373 1.00 93.44 92 GLU A O 1
ATOM 723 N N . ASP A 1 93 ? 17.701 -12.723 -0.001 1.00 92.75 93 ASP A N 1
ATOM 724 C CA . ASP A 1 93 ? 16.419 -13.225 0.484 1.00 92.75 93 ASP A CA 1
ATOM 725 C C . ASP A 1 93 ? 15.538 -13.826 -0.623 1.00 92.75 93 ASP A C 1
ATOM 727 O O . ASP A 1 93 ? 14.385 -14.189 -0.3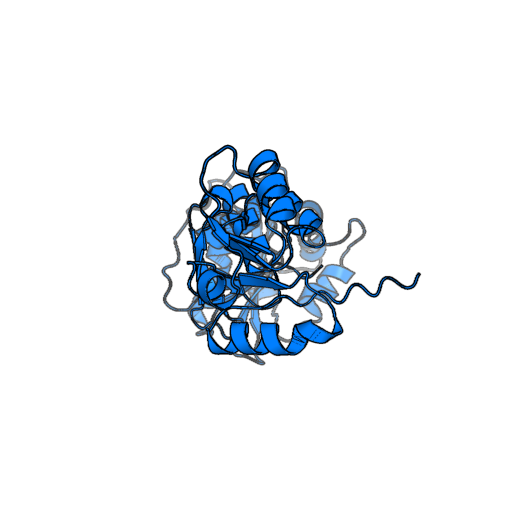69 1.00 92.75 93 ASP A O 1
ATOM 731 N N . ASN A 1 94 ? 16.067 -13.970 -1.841 1.00 95.25 94 ASN A N 1
ATOM 732 C CA . ASN A 1 94 ? 15.361 -14.473 -3.021 1.00 95.25 94 ASN A CA 1
ATOM 733 C C . ASN A 1 94 ? 14.010 -13.765 -3.258 1.00 95.25 94 ASN A C 1
ATOM 735 O O . ASN A 1 94 ? 12.974 -14.403 -3.497 1.00 95.25 94 ASN A O 1
ATOM 739 N N . THR A 1 95 ? 13.997 -12.439 -3.139 1.00 96.56 95 THR A N 1
ATOM 740 C CA . THR A 1 95 ? 12.829 -11.605 -3.447 1.00 96.56 95 THR A CA 1
ATOM 741 C C . THR A 1 95 ? 13.057 -10.792 -4.716 1.00 96.56 95 THR A C 1
ATOM 743 O O . THR A 1 95 ? 14.178 -10.452 -5.078 1.00 96.56 95 THR A O 1
ATOM 746 N N . GLY A 1 96 ? 11.983 -10.491 -5.441 1.00 97.31 96 GLY A N 1
ATOM 747 C CA . GLY A 1 96 ? 12.037 -9.570 -6.569 1.00 97.31 96 GLY A CA 1
ATOM 748 C C . GLY A 1 96 ? 11.895 -8.138 -6.076 1.00 97.31 96 GLY A C 1
ATOM 749 O O . GLY A 1 96 ? 10.936 -7.822 -5.379 1.00 97.31 96 GLY A O 1
ATOM 750 N N . ARG A 1 97 ? 12.793 -7.247 -6.472 1.00 96.00 97 ARG A N 1
ATOM 751 C CA . ARG A 1 97 ? 12.685 -5.813 -6.217 1.00 96.00 97 ARG A CA 1
ATOM 752 C C . ARG A 1 97 ? 12.229 -5.104 -7.475 1.00 96.00 97 ARG A C 1
ATOM 754 O O . ARG A 1 97 ? 12.840 -5.265 -8.526 1.00 96.00 97 ARG A O 1
ATOM 761 N N . MET A 1 98 ? 11.164 -4.314 -7.363 1.00 95.31 98 MET A N 1
ATOM 762 C CA . MET A 1 98 ? 10.721 -3.402 -8.416 1.00 95.31 98 MET A CA 1
ATOM 763 C C . MET A 1 98 ? 10.858 -1.970 -7.906 1.00 95.31 98 MET A C 1
ATOM 765 O O . MET A 1 98 ? 10.112 -1.541 -7.031 1.00 95.31 98 MET A O 1
ATOM 769 N N . HIS A 1 99 ? 11.813 -1.231 -8.454 1.00 90.75 99 HIS A N 1
ATOM 770 C CA . HIS A 1 99 ? 12.114 0.137 -8.051 1.00 90.75 99 HIS A CA 1
ATOM 771 C C . HIS A 1 99 ? 12.203 1.059 -9.265 1.00 90.75 99 HIS A C 1
ATOM 773 O O . HIS A 1 99 ? 12.207 0.627 -10.416 1.00 90.75 99 HIS A O 1
ATOM 779 N N . MET A 1 100 ? 12.242 2.358 -8.977 1.00 90.56 100 MET A N 1
ATOM 780 C CA . MET A 1 100 ? 12.507 3.403 -9.963 1.00 90.56 100 MET A CA 1
ATOM 781 C C . MET A 1 100 ? 11.524 3.395 -11.141 1.00 90.56 100 MET A C 1
ATOM 783 O O . MET A 1 100 ? 11.899 3.582 -12.289 1.00 90.56 100 MET A O 1
ATOM 787 N N . VAL A 1 101 ? 10.238 3.169 -10.840 1.00 92.56 101 VAL A N 1
ATOM 788 C CA . VAL A 1 101 ? 9.150 3.212 -11.825 1.00 92.56 101 VAL A CA 1
ATOM 789 C C . VAL A 1 101 ? 8.749 4.664 -12.072 1.00 92.56 101 VAL A C 1
ATOM 791 O O . VAL A 1 101 ? 8.125 5.298 -11.216 1.00 92.56 101 VAL A O 1
ATOM 794 N N . ALA A 1 102 ? 9.046 5.186 -13.257 1.00 92.06 102 ALA A N 1
ATOM 795 C CA . ALA A 1 102 ? 8.675 6.544 -13.635 1.00 92.06 102 ALA A CA 1
ATOM 796 C C . ALA A 1 102 ? 8.224 6.651 -15.087 1.00 92.06 102 ALA A C 1
ATOM 798 O O . ALA A 1 102 ? 8.662 5.907 -15.957 1.00 92.06 102 ALA A O 1
ATOM 799 N N . VAL A 1 103 ? 7.354 7.626 -15.340 1.00 91.81 103 VAL A N 1
ATOM 800 C CA . VAL A 1 103 ? 6.945 8.059 -16.678 1.00 91.81 103 VAL A CA 1
ATOM 801 C C . VAL A 1 103 ? 7.013 9.580 -16.689 1.00 91.81 103 VAL A C 1
ATOM 803 O O . VAL A 1 103 ? 6.493 10.220 -15.763 1.00 91.81 103 VAL A O 1
ATOM 806 N N . ARG A 1 104 ? 7.636 10.151 -17.724 1.00 89.56 104 ARG A N 1
ATOM 807 C CA . ARG A 1 104 ? 7.687 11.604 -17.930 1.00 89.56 104 ARG A CA 1
ATOM 808 C C . ARG A 1 104 ? 6.278 12.200 -17.972 1.00 89.56 104 ARG A C 1
ATOM 810 O O . ARG A 1 104 ? 5.319 11.549 -18.395 1.00 89.56 104 ARG A O 1
ATOM 817 N N . GLU A 1 105 ? 6.137 13.435 -17.500 1.00 87.38 105 GLU A N 1
ATOM 818 C CA . GLU A 1 105 ? 4.824 14.047 -17.263 1.00 87.38 105 GLU A CA 1
ATOM 819 C C . GLU A 1 105 ? 3.992 14.208 -18.542 1.00 87.38 105 GLU A C 1
ATOM 821 O O . GLU A 1 105 ? 2.793 13.927 -18.539 1.00 87.38 105 GLU A O 1
ATOM 826 N N . ASP A 1 106 ? 4.653 14.555 -19.645 1.00 89.75 106 ASP A N 1
ATOM 827 C CA . ASP A 1 106 ? 4.106 14.698 -20.999 1.00 89.75 106 ASP A CA 1
ATOM 828 C C . ASP A 1 106 ? 3.580 13.378 -21.601 1.00 89.75 106 ASP A C 1
ATOM 830 O O . ASP A 1 106 ? 2.796 13.393 -22.554 1.00 89.75 106 ASP A O 1
ATOM 834 N N . PHE A 1 107 ? 3.924 12.232 -21.002 1.00 90.19 107 PHE A N 1
ATOM 835 C CA . PHE A 1 107 ? 3.480 10.897 -21.421 1.00 90.19 107 PHE A CA 1
ATOM 836 C C . PHE A 1 107 ? 2.537 10.205 -20.419 1.00 90.19 107 PHE A C 1
ATOM 838 O O . PHE A 1 107 ? 2.163 9.038 -20.604 1.00 90.19 107 PHE A O 1
ATOM 845 N N . ARG A 1 108 ? 2.094 10.908 -19.368 1.00 88.56 108 ARG A N 1
ATOM 846 C CA . ARG A 1 108 ? 1.129 10.377 -18.389 1.00 88.56 108 ARG A CA 1
ATOM 847 C C . ARG A 1 108 ? -0.264 10.184 -19.001 1.00 88.56 108 ARG A C 1
ATOM 849 O O . ARG A 1 108 ? -0.586 10.653 -20.087 1.00 88.56 108 ARG A O 1
ATOM 856 N N . GLY A 1 109 ? -1.103 9.408 -18.313 1.00 85.44 109 GLY A N 1
ATOM 857 C CA . GLY A 1 109 ? -2.477 9.121 -18.751 1.00 85.44 109 GLY A CA 1
ATOM 858 C C . GLY A 1 109 ? -2.605 8.130 -19.918 1.00 85.44 109 GLY A C 1
ATOM 859 O O . GLY A 1 109 ? -3.715 7.728 -20.246 1.00 85.44 109 GLY A O 1
ATOM 860 N N . LYS A 1 110 ? -1.493 7.663 -20.503 1.00 89.44 110 LYS A N 1
ATOM 861 C CA . LYS A 1 110 ? -1.467 6.712 -21.635 1.00 89.44 110 LYS A CA 1
ATOM 862 C C . LYS A 1 110 ? -1.353 5.235 -21.224 1.00 89.44 110 LYS A C 1
ATOM 864 O O . LYS A 1 110 ? -1.150 4.369 -22.062 1.00 89.44 110 LYS A O 1
ATOM 869 N N . GLY A 1 111 ? -1.435 4.933 -19.925 1.00 90.50 111 GLY A N 1
ATOM 870 C CA . GLY A 1 111 ? -1.309 3.565 -19.402 1.00 90.50 111 GLY A CA 1
ATOM 871 C C . GLY A 1 111 ? 0.125 3.020 -19.311 1.00 90.50 111 GLY A C 1
ATOM 872 O O . GLY A 1 111 ? 0.299 1.886 -18.872 1.00 90.50 111 GLY A O 1
ATOM 873 N N . LEU A 1 112 ? 1.145 3.822 -19.636 1.00 93.19 112 LEU A N 1
ATOM 874 C CA . LEU A 1 112 ? 2.553 3.394 -19.658 1.00 93.19 112 LEU A CA 1
ATOM 875 C C . LEU A 1 112 ? 3.060 2.884 -18.301 1.00 93.19 112 LEU A C 1
ATOM 877 O O . LEU A 1 112 ? 3.792 1.905 -18.259 1.00 93.19 112 LEU A O 1
ATOM 881 N N . ALA A 1 113 ? 2.613 3.466 -17.182 1.00 91.69 113 ALA A N 1
ATOM 882 C CA . ALA A 1 113 ? 3.004 2.991 -15.850 1.00 91.69 113 ALA A CA 1
ATOM 883 C C . ALA A 1 113 ? 2.536 1.547 -15.588 1.00 91.69 113 ALA A C 1
ATOM 885 O O . ALA A 1 113 ? 3.287 0.733 -15.060 1.00 91.69 113 ALA A O 1
ATOM 886 N N . LYS A 1 114 ? 1.316 1.199 -16.025 1.00 93.00 114 LYS A N 1
ATOM 887 C CA . LYS A 1 114 ? 0.791 -0.173 -15.929 1.00 93.00 114 LYS A CA 1
ATOM 888 C C . LYS A 1 114 ? 1.580 -1.132 -16.816 1.00 93.00 114 LYS A C 1
ATOM 890 O O . LYS A 1 114 ? 1.807 -2.271 -16.419 1.00 93.00 114 LYS A O 1
ATOM 895 N N . TYR A 1 115 ? 2.007 -0.662 -17.988 1.00 95.12 115 TYR A N 1
ATOM 896 C CA . TYR A 1 115 ? 2.857 -1.431 -18.889 1.00 95.12 115 TYR A CA 1
ATOM 897 C C . TYR A 1 115 ? 4.248 -1.678 -18.285 1.00 95.12 115 TYR A C 1
ATOM 899 O O . TYR A 1 115 ? 4.696 -2.818 -18.278 1.00 95.12 115 TYR A O 1
ATOM 907 N N . LEU A 1 116 ? 4.894 -0.661 -17.700 1.00 95.44 116 LEU A N 1
ATOM 908 C CA . LEU A 1 116 ? 6.167 -0.809 -16.976 1.00 95.44 116 LEU A CA 1
ATOM 909 C C . LEU A 1 116 ? 6.044 -1.802 -15.817 1.00 95.44 116 LEU A C 1
ATOM 911 O O . LEU A 1 116 ? 6.872 -2.698 -15.685 1.00 95.44 116 LEU A O 1
ATOM 915 N N . THR A 1 117 ? 4.982 -1.695 -15.010 1.00 95.50 117 THR A N 1
ATOM 916 C CA . THR A 1 117 ? 4.714 -2.667 -13.940 1.00 95.50 117 THR A CA 1
ATOM 917 C C . THR A 1 117 ? 4.566 -4.080 -14.503 1.00 95.50 117 THR A C 1
ATOM 919 O O . THR A 1 117 ? 5.173 -5.007 -13.983 1.00 95.50 117 THR A O 1
ATOM 922 N N . MET A 1 118 ? 3.805 -4.269 -15.583 1.00 95.31 118 MET A N 1
ATOM 923 C CA . MET A 1 118 ? 3.683 -5.574 -16.240 1.00 95.31 118 MET A CA 1
ATOM 924 C C . MET A 1 118 ? 5.037 -6.094 -16.743 1.00 95.31 118 MET A C 1
ATOM 926 O O . MET A 1 118 ? 5.345 -7.262 -16.527 1.00 95.31 118 MET A O 1
ATOM 930 N N . LEU A 1 119 ? 5.842 -5.244 -17.382 1.00 95.56 119 LEU A N 1
ATOM 931 C CA . LEU A 1 119 ? 7.153 -5.605 -17.919 1.00 95.56 119 LEU A CA 1
ATOM 932 C C . LEU A 1 119 ? 8.099 -6.087 -16.808 1.00 95.56 119 LEU A C 1
ATOM 934 O O . LEU A 1 119 ? 8.674 -7.166 -16.922 1.00 95.56 119 LEU A O 1
ATOM 938 N N . ALA A 1 120 ? 8.176 -5.342 -15.703 1.00 96.31 120 ALA A N 1
ATOM 939 C CA . ALA A 1 120 ? 8.940 -5.723 -14.518 1.00 96.31 120 ALA A CA 1
ATOM 940 C C . ALA A 1 120 ? 8.452 -7.040 -13.896 1.00 96.31 120 ALA A C 1
ATOM 942 O O . ALA A 1 120 ? 9.252 -7.885 -13.500 1.00 96.31 120 ALA A O 1
ATOM 943 N N . LEU A 1 121 ? 7.134 -7.243 -13.825 1.00 96.06 121 LEU A N 1
ATOM 944 C CA . LEU A 1 121 ? 6.564 -8.476 -13.289 1.00 96.06 121 LEU A CA 1
ATOM 945 C C . LEU A 1 121 ? 6.850 -9.686 -14.177 1.00 96.06 121 LEU A C 1
ATOM 947 O O . LEU A 1 121 ? 7.191 -10.736 -13.641 1.00 96.06 121 LEU A O 1
ATOM 951 N N . ASN A 1 122 ? 6.746 -9.550 -15.501 1.00 94.81 122 ASN A N 1
ATOM 952 C CA . ASN A 1 122 ? 7.109 -10.617 -16.433 1.00 94.81 122 ASN A CA 1
ATOM 953 C C . ASN A 1 122 ? 8.594 -10.981 -16.252 1.00 94.81 122 ASN A C 1
ATOM 955 O O . ASN A 1 122 ? 8.903 -12.148 -16.018 1.00 94.81 122 ASN A O 1
ATOM 959 N N . HIS A 1 123 ? 9.474 -9.974 -16.214 1.00 94.56 123 HIS A N 1
ATOM 960 C CA . HIS A 1 123 ? 10.916 -10.136 -15.988 1.00 94.56 123 HIS A CA 1
ATOM 961 C C . HIS A 1 123 ? 11.266 -10.871 -14.686 1.00 94.56 123 HIS A C 1
ATOM 963 O O . HIS A 1 123 ? 12.188 -11.682 -14.650 1.00 94.56 123 HIS A O 1
ATOM 969 N N . LEU A 1 124 ? 10.533 -10.607 -13.601 1.00 95.31 124 LEU A N 1
ATOM 970 C CA . LEU A 1 124 ? 10.759 -11.258 -12.305 1.00 95.31 124 LEU A CA 1
ATOM 971 C C . LEU A 1 124 ? 10.070 -12.624 -12.187 1.00 95.31 124 LEU A C 1
ATOM 973 O O . LEU A 1 124 ? 10.553 -13.490 -11.457 1.00 95.31 124 LEU A O 1
ATOM 977 N N . SER A 1 125 ? 8.955 -12.838 -12.890 1.00 88.94 125 SER A N 1
ATOM 978 C CA . SER A 1 125 ? 8.162 -14.071 -12.788 1.00 88.94 125 SER A CA 1
ATOM 979 C C . SER A 1 125 ? 8.907 -15.315 -13.268 1.00 88.94 125 SER A C 1
ATOM 981 O O . SER A 1 125 ? 8.709 -16.399 -12.723 1.00 88.94 125 SER A O 1
ATOM 983 N N . GLU A 1 126 ? 9.821 -15.150 -14.222 1.00 82.50 126 GLU A N 1
ATOM 984 C CA . GLU A 1 126 ? 10.652 -16.228 -14.762 1.00 82.50 126 GLU A CA 1
ATOM 985 C C . GLU A 1 126 ? 11.767 -16.661 -13.794 1.00 82.50 126 GLU A C 1
ATOM 987 O O . GLU A 1 126 ? 12.390 -17.702 -13.989 1.00 82.50 126 GLU A O 1
ATOM 992 N N . LYS A 1 127 ? 12.006 -15.890 -12.724 1.00 89.62 127 LYS A N 1
ATOM 993 C CA . LYS A 1 127 ? 13.157 -16.053 -11.823 1.00 89.62 127 LYS A CA 1
ATOM 994 C C . LYS A 1 127 ? 12.835 -16.785 -10.512 1.00 89.62 127 LYS A C 1
ATOM 996 O O . LYS A 1 127 ? 13.720 -16.952 -9.683 1.00 89.62 127 LYS A O 1
ATOM 1001 N N . GLY A 1 128 ? 11.590 -17.230 -10.308 1.00 89.00 128 GLY A N 1
ATOM 1002 C CA . GLY A 1 128 ? 11.218 -18.074 -9.159 1.00 89.00 128 GLY A CA 1
ATOM 1003 C C . GLY A 1 128 ? 11.335 -17.401 -7.782 1.00 89.00 128 GLY A C 1
ATOM 1004 O O . GLY A 1 128 ? 11.591 -18.078 -6.786 1.00 89.00 128 GLY A O 1
ATOM 1005 N N . VAL A 1 129 ? 11.160 -16.078 -7.720 1.00 95.19 129 VAL A N 1
ATOM 1006 C CA . VAL A 1 129 ? 11.256 -15.299 -6.473 1.00 95.19 129 VAL A CA 1
ATOM 1007 C C . VAL A 1 129 ? 10.127 -15.619 -5.488 1.00 95.19 129 VAL A C 1
ATOM 1009 O O . VAL A 1 129 ? 9.002 -15.930 -5.891 1.00 95.19 129 VAL A O 1
ATOM 1012 N N . ARG A 1 130 ? 10.401 -15.480 -4.183 1.00 94.94 130 ARG A N 1
ATOM 1013 C CA . ARG A 1 130 ? 9.414 -15.720 -3.111 1.00 94.94 130 ARG A CA 1
ATOM 1014 C C . ARG A 1 130 ? 8.220 -14.770 -3.176 1.00 94.94 130 ARG A C 1
ATOM 1016 O O . ARG A 1 130 ? 7.104 -15.194 -2.908 1.00 94.94 130 ARG A O 1
ATOM 1023 N N . TYR A 1 131 ? 8.462 -13.507 -3.511 1.00 96.44 131 TYR A N 1
ATOM 1024 C CA . TYR A 1 131 ? 7.481 -12.466 -3.828 1.00 96.44 131 TYR A CA 1
ATOM 1025 C C . TYR A 1 131 ? 8.211 -11.281 -4.470 1.00 96.44 131 TYR A C 1
ATOM 1027 O O . TYR A 1 131 ? 9.437 -11.189 -4.395 1.00 96.44 131 TYR A O 1
ATOM 1035 N N . VAL A 1 132 ? 7.465 -10.372 -5.100 1.00 97.62 132 VAL A N 1
ATOM 1036 C CA . VAL A 1 132 ? 7.994 -9.087 -5.583 1.00 97.62 132 VAL A CA 1
ATOM 1037 C C . VAL A 1 132 ? 7.616 -7.987 -4.600 1.00 97.62 132 VAL A C 1
ATOM 1039 O O . VAL A 1 132 ? 6.470 -7.952 -4.162 1.00 97.62 132 VAL A O 1
ATOM 1042 N N . HIS A 1 133 ? 8.523 -7.074 -4.273 1.00 95.94 133 HIS A N 1
ATOM 1043 C CA . HIS A 1 133 ? 8.240 -5.944 -3.402 1.00 95.94 133 HIS A CA 1
ATOM 1044 C C . HIS A 1 133 ? 8.721 -4.606 -3.959 1.00 95.94 133 HIS A C 1
ATOM 1046 O O . HIS A 1 133 ? 9.607 -4.534 -4.813 1.00 95.94 133 HIS A O 1
ATOM 1052 N N . LEU A 1 134 ? 8.107 -3.544 -3.442 1.00 95.31 134 LEU A N 1
ATOM 1053 C CA . LEU A 1 134 ? 8.477 -2.154 -3.685 1.00 95.31 134 LEU A CA 1
ATOM 1054 C C . LEU A 1 134 ? 8.137 -1.297 -2.465 1.00 95.31 134 LEU A C 1
ATOM 1056 O O . L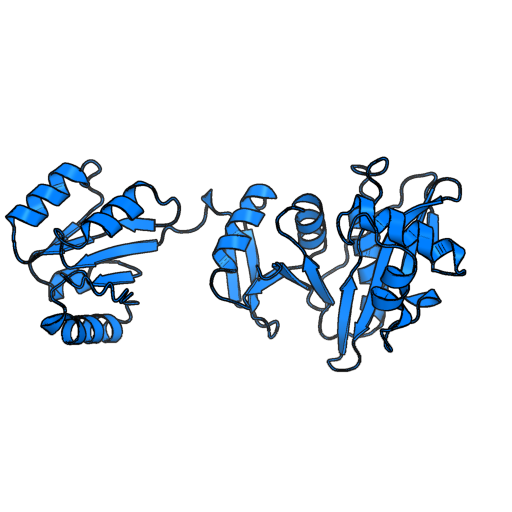EU A 1 134 ? 7.299 -1.678 -1.638 1.00 95.31 134 LEU A O 1
ATOM 1060 N N . THR A 1 135 ? 8.736 -0.111 -2.405 1.00 93.44 135 THR A N 1
ATOM 1061 C CA . THR A 1 135 ? 8.299 0.974 -1.523 1.00 93.44 135 THR A CA 1
ATOM 1062 C C . THR A 1 135 ? 7.896 2.200 -2.335 1.00 93.44 135 THR A C 1
ATOM 1064 O O . THR A 1 135 ? 8.369 2.412 -3.454 1.00 93.44 135 THR A O 1
ATOM 1067 N N . THR A 1 136 ? 6.966 2.994 -1.812 1.00 91.12 136 THR A N 1
ATOM 1068 C CA . THR A 1 136 ? 6.486 4.202 -2.488 1.00 91.12 136 THR A CA 1
ATOM 1069 C C . THR A 1 136 ? 5.941 5.225 -1.496 1.00 91.12 136 THR A C 1
ATOM 1071 O O . THR A 1 136 ? 5.563 4.882 -0.377 1.00 91.12 136 THR A O 1
ATOM 1074 N N . ASP A 1 137 ? 5.900 6.490 -1.903 1.00 88.88 137 ASP A N 1
ATOM 1075 C CA . ASP A 1 137 ? 5.379 7.580 -1.080 1.00 88.88 137 ASP A CA 1
ATOM 1076 C C . ASP A 1 137 ? 3.882 7.825 -1.321 1.00 88.88 137 ASP A C 1
ATOM 1078 O O . ASP A 1 137 ? 3.380 7.672 -2.437 1.00 88.88 137 ASP A O 1
ATOM 1082 N N . GLU A 1 138 ? 3.180 8.286 -0.283 1.00 86.75 138 GLU A N 1
ATOM 1083 C CA . GLU A 1 138 ? 1.736 8.578 -0.308 1.00 86.75 138 GLU A CA 1
ATOM 1084 C C . GLU A 1 138 ? 1.359 9.698 -1.283 1.00 86.75 138 GLU A C 1
ATOM 1086 O O . GLU A 1 138 ? 0.305 9.641 -1.906 1.00 86.75 138 GLU A O 1
ATOM 1091 N N . PHE A 1 139 ? 2.252 10.664 -1.537 1.00 84.81 139 PHE A N 1
ATOM 1092 C CA . PHE A 1 139 ? 1.999 11.766 -2.480 1.00 84.81 139 PHE A CA 1
ATOM 1093 C C . PHE A 1 139 ? 1.940 11.326 -3.961 1.00 84.81 139 PHE A C 1
ATOM 1095 O O . PHE A 1 139 ? 1.888 12.162 -4.865 1.00 84.81 139 PHE A O 1
ATOM 1102 N N . ARG A 1 140 ? 1.946 10.014 -4.241 1.00 82.75 140 ARG A N 1
ATOM 1103 C CA . ARG A 1 140 ? 1.919 9.413 -5.585 1.00 82.75 140 ARG A CA 1
ATOM 1104 C C . ARG A 1 140 ? 0.725 8.464 -5.778 1.00 82.75 140 ARG A C 1
ATOM 1106 O O . ARG A 1 140 ? 0.922 7.315 -6.198 1.00 82.75 140 ARG A O 1
ATOM 1113 N N . PRO A 1 141 ? -0.529 8.907 -5.585 1.00 84.88 141 PRO A N 1
ATOM 1114 C CA . PRO A 1 141 ? -1.701 8.029 -5.672 1.00 84.88 141 PRO A CA 1
ATOM 1115 C C . PRO A 1 141 ? -1.820 7.307 -7.028 1.00 84.88 141 PRO A C 1
ATOM 1117 O O . PRO A 1 141 ? -2.247 6.156 -7.098 1.00 84.88 141 PRO A O 1
ATOM 1120 N N . SER A 1 142 ? -1.366 7.927 -8.126 1.00 85.38 142 SER A N 1
ATOM 1121 C CA . SER A 1 142 ? -1.355 7.288 -9.455 1.00 85.38 142 SER A CA 1
ATOM 1122 C C . SER A 1 142 ? -0.417 6.074 -9.549 1.00 85.38 142 SER A C 1
ATOM 1124 O O . SER A 1 142 ? -0.739 5.100 -10.240 1.00 85.38 142 SER A O 1
ATOM 1126 N N . ALA A 1 143 ? 0.730 6.113 -8.861 1.00 86.38 143 ALA A N 1
ATOM 1127 C CA . ALA A 1 143 ? 1.667 4.993 -8.803 1.00 86.38 143 ALA A CA 1
ATOM 1128 C C . ALA A 1 143 ? 1.088 3.869 -7.937 1.00 86.38 143 ALA A C 1
ATOM 1130 O O . ALA A 1 143 ? 0.944 2.746 -8.418 1.00 86.38 143 ALA A O 1
ATOM 1131 N N . VAL A 1 144 ? 0.623 4.206 -6.727 1.00 91.94 144 VAL A N 1
ATOM 1132 C CA . VAL A 1 144 ? -0.037 3.269 -5.800 1.00 91.94 144 VAL A CA 1
ATOM 1133 C C . VAL A 1 144 ? -1.191 2.535 -6.487 1.00 91.94 144 VAL A C 1
ATOM 1135 O O . VAL A 1 144 ? -1.242 1.304 -6.490 1.00 91.94 144 VAL A O 1
ATOM 1138 N N . LYS A 1 145 ? -2.073 3.266 -7.179 1.00 91.75 145 LYS A N 1
ATOM 1139 C CA . LYS A 1 145 ? -3.190 2.687 -7.937 1.00 91.75 145 LYS A CA 1
ATOM 1140 C C . LYS A 1 145 ? -2.734 1.740 -9.047 1.00 91.75 145 LYS A C 1
ATOM 1142 O O . LYS A 1 145 ? -3.403 0.736 -9.314 1.00 91.75 145 LYS A O 1
ATOM 1147 N N . SER A 1 146 ? -1.617 2.047 -9.707 1.00 90.25 146 SER A N 1
ATOM 1148 C CA . SER A 1 146 ? -1.043 1.190 -10.751 1.00 90.25 146 SER A CA 1
ATOM 1149 C C . SER A 1 146 ? -0.504 -0.114 -10.160 1.00 90.25 146 SER A C 1
ATOM 1151 O O . SER A 1 146 ? -0.791 -1.176 -10.712 1.00 90.25 146 SER A O 1
ATOM 1153 N N . TYR A 1 147 ? 0.164 -0.059 -9.005 1.00 94.69 147 TYR A N 1
ATOM 1154 C CA . TYR A 1 147 ? 0.659 -1.244 -8.298 1.00 94.69 147 TYR A CA 1
ATOM 1155 C C . TYR A 1 147 ? -0.477 -2.119 -7.762 1.00 94.69 147 TYR A C 1
ATOM 1157 O O . TYR A 1 147 ? -0.491 -3.321 -8.031 1.00 94.69 147 TYR A O 1
ATOM 1165 N N . LEU A 1 148 ? -1.484 -1.528 -7.107 1.00 94.88 148 LEU A N 1
ATOM 1166 C CA . LEU A 1 148 ? -2.679 -2.253 -6.648 1.00 94.88 148 LEU A CA 1
ATOM 1167 C C . LEU A 1 148 ? -3.381 -2.955 -7.824 1.00 94.88 148 LEU A C 1
ATOM 1169 O O . LEU A 1 148 ? -3.713 -4.136 -7.750 1.00 94.88 148 LEU A O 1
ATOM 1173 N N . SER A 1 149 ? -3.518 -2.271 -8.967 1.00 91.75 149 SER A N 1
ATOM 1174 C CA . SER A 1 149 ? -4.064 -2.868 -10.200 1.00 91.75 149 SER A CA 1
ATOM 1175 C C . SER A 1 149 ? -3.178 -3.977 -10.788 1.00 91.75 149 SER A C 1
ATOM 1177 O O . SER A 1 149 ? -3.670 -4.827 -11.530 1.00 91.75 149 SER A O 1
ATOM 1179 N N . GLY A 1 150 ? -1.875 -3.948 -10.502 1.00 92.56 150 GLY A N 1
ATOM 1180 C CA . GLY A 1 150 ? -0.897 -4.974 -10.871 1.00 92.56 150 GLY A CA 1
ATOM 1181 C C . GLY A 1 150 ? -0.918 -6.207 -9.961 1.00 92.56 150 GLY A C 1
ATOM 1182 O O . GLY A 1 150 ? -0.188 -7.165 -10.222 1.00 92.56 150 GLY A O 1
ATOM 1183 N N . GLY A 1 151 ? -1.756 -6.209 -8.919 1.00 95.38 151 GLY A N 1
ATOM 1184 C CA . GLY A 1 151 ? -1.883 -7.301 -7.955 1.00 95.38 151 GLY A CA 1
ATOM 1185 C C . GLY A 1 151 ? -0.945 -7.190 -6.755 1.00 95.38 151 GLY A C 1
ATOM 1186 O O . GLY A 1 151 ? -0.804 -8.163 -6.020 1.00 95.38 151 GLY A O 1
ATOM 1187 N N . PHE A 1 152 ? -0.294 -6.040 -6.558 1.00 97.38 152 PHE A N 1
ATOM 1188 C CA . PHE A 1 152 ? 0.405 -5.768 -5.307 1.00 97.38 152 PHE A CA 1
ATOM 1189 C C . PHE A 1 152 ? -0.599 -5.555 -4.171 1.00 97.38 152 PHE A C 1
ATOM 1191 O O . PHE A 1 152 ? -1.674 -4.989 -4.369 1.00 97.38 152 PHE A O 1
ATOM 1198 N N . LEU A 1 153 ? -0.215 -5.991 -2.980 1.00 98.06 153 LEU A N 1
ATOM 1199 C CA . LEU A 1 153 ? -0.974 -5.931 -1.745 1.00 98.06 153 LEU A CA 1
ATOM 1200 C C . LEU A 1 153 ? -0.261 -5.001 -0.750 1.00 98.06 153 LEU A C 1
ATOM 1202 O O . LEU A 1 153 ? 0.968 -5.068 -0.644 1.00 98.06 153 LEU A O 1
ATOM 1206 N N . PRO A 1 154 ? -1.005 -4.142 -0.033 1.00 97.94 154 PRO A N 1
ATOM 1207 C CA . PRO A 1 154 ? -0.527 -3.416 1.141 1.00 97.94 154 PRO A CA 1
ATOM 1208 C C . PRO A 1 154 ? 0.197 -4.303 2.160 1.00 97.94 154 PRO A C 1
ATOM 1210 O O . PRO A 1 154 ? -0.208 -5.447 2.373 1.00 97.94 154 PRO A O 1
ATOM 1213 N N . VAL A 1 155 ? 1.216 -3.758 2.828 1.00 97.88 155 VAL A N 1
ATOM 1214 C CA . VAL A 1 155 ? 1.966 -4.449 3.890 1.00 97.88 155 VAL A CA 1
ATOM 1215 C C . VAL A 1 155 ? 1.894 -3.674 5.207 1.00 97.88 155 VAL A C 1
ATOM 1217 O O . VAL A 1 155 ? 2.129 -2.464 5.234 1.00 97.88 155 VAL A O 1
ATOM 1220 N N . GLU A 1 156 ? 1.575 -4.394 6.281 1.00 96.00 156 GLU A N 1
ATOM 1221 C CA . GLU A 1 156 ? 1.599 -3.976 7.683 1.00 96.00 156 GLU A CA 1
ATOM 1222 C C . GLU A 1 156 ? 2.966 -4.324 8.287 1.00 96.00 156 GLU A C 1
ATOM 1224 O O . GLU A 1 156 ? 3.258 -5.496 8.541 1.00 96.00 156 GLU A O 1
ATOM 1229 N N . TYR A 1 157 ? 3.827 -3.320 8.465 1.00 93.56 157 TYR A N 1
ATOM 1230 C CA . TYR A 1 157 ? 5.190 -3.513 8.977 1.00 93.56 157 TYR A CA 1
ATOM 1231 C C . TYR A 1 157 ? 5.595 -2.503 10.063 1.00 93.56 157 TYR A C 1
ATOM 1233 O O . TYR A 1 157 ? 6.686 -2.613 10.619 1.00 93.56 157 TYR A O 1
ATOM 1241 N N . ASP A 1 158 ? 4.743 -1.520 10.356 1.00 91.62 158 ASP A N 1
ATOM 1242 C CA . ASP A 1 158 ? 4.986 -0.486 11.363 1.00 91.62 158 ASP A CA 1
ATOM 1243 C C . ASP A 1 158 ? 3.642 0.030 11.883 1.00 91.62 158 ASP A C 1
ATOM 1245 O O . ASP A 1 158 ? 2.640 -0.013 11.174 1.00 91.62 158 ASP A O 1
ATOM 1249 N N . MET A 1 159 ? 3.607 0.553 13.106 1.00 82.75 159 MET A N 1
ATOM 1250 C CA . MET A 1 159 ? 2.375 1.097 13.671 1.00 82.75 159 MET A CA 1
ATOM 1251 C C . MET A 1 159 ? 1.746 2.132 12.725 1.00 82.75 159 MET A C 1
ATOM 1253 O O . MET A 1 159 ? 2.441 2.915 12.081 1.00 82.75 159 MET A O 1
ATOM 1257 N N . GLU A 1 160 ? 0.411 2.140 12.672 1.00 86.25 160 GLU A N 1
ATOM 1258 C CA . GLU A 1 160 ? -0.399 3.075 11.872 1.00 86.25 160 GLU A CA 1
ATOM 1259 C C . GLU A 1 160 ? -0.360 2.847 10.344 1.00 86.25 160 GLU A C 1
ATOM 1261 O O . GLU A 1 160 ? -1.021 3.584 9.609 1.00 86.25 160 GLU A O 1
ATOM 1266 N N . MET A 1 161 ? 0.327 1.816 9.823 1.00 92.50 161 MET A N 1
ATOM 1267 C CA . MET A 1 161 ? 0.319 1.546 8.374 1.00 92.50 161 MET A CA 1
ATOM 1268 C C . MET A 1 161 ? -1.069 1.215 7.846 1.00 92.50 161 MET A C 1
ATOM 1270 O O . MET A 1 161 ? -1.420 1.680 6.763 1.00 92.50 161 MET A O 1
ATOM 1274 N N . GLN A 1 162 ? -1.883 0.468 8.594 1.00 92.75 162 GLN A N 1
ATOM 1275 C CA . GLN A 1 162 ? -3.282 0.269 8.231 1.00 92.75 162 GLN A CA 1
ATOM 1276 C C . GLN A 1 162 ? -4.002 1.599 7.977 1.00 92.75 162 GLN A C 1
ATOM 1278 O O . GLN A 1 162 ? -4.566 1.761 6.901 1.00 92.75 162 GLN A O 1
ATOM 1283 N N . ASP A 1 163 ? -3.978 2.544 8.921 1.00 90.50 163 ASP A N 1
ATOM 1284 C CA . ASP A 1 163 ? -4.693 3.822 8.786 1.00 90.50 163 ASP A CA 1
ATOM 1285 C C . ASP A 1 163 ? -4.253 4.572 7.521 1.00 90.50 163 ASP A C 1
ATOM 1287 O O . ASP A 1 163 ? -5.079 5.078 6.758 1.00 90.50 163 ASP A O 1
ATOM 1291 N N . ARG A 1 164 ? -2.944 4.578 7.261 1.00 93.75 164 ARG A N 1
ATOM 1292 C CA . ARG A 1 164 ? -2.340 5.171 6.062 1.00 93.75 164 ARG A CA 1
ATOM 1293 C C . ARG A 1 164 ? -2.816 4.492 4.781 1.00 93.75 164 ARG A C 1
ATOM 1295 O O . ARG A 1 164 ? -3.183 5.158 3.813 1.00 93.75 164 ARG A O 1
ATOM 1302 N N . TRP A 1 165 ? -2.892 3.165 4.779 1.00 95.69 165 TRP A N 1
ATOM 1303 C CA . TRP A 1 165 ? -3.430 2.409 3.655 1.00 95.69 165 TRP A CA 1
ATOM 1304 C C . TRP A 1 165 ? -4.925 2.641 3.441 1.00 95.69 165 TRP A C 1
ATOM 1306 O O . TRP A 1 165 ? -5.346 2.759 2.294 1.00 95.69 165 TRP A O 1
ATOM 1316 N N . GLU A 1 166 ? -5.732 2.751 4.496 1.00 94.19 166 GLU A N 1
ATOM 1317 C CA . GLU A 1 166 ? -7.162 3.067 4.380 1.00 94.19 166 GLU A CA 1
ATOM 1318 C C . GLU A 1 166 ? -7.388 4.438 3.724 1.00 94.19 166 GLU A C 1
ATOM 1320 O O . GLU A 1 166 ? -8.278 4.573 2.877 1.00 94.19 166 GLU A O 1
ATOM 1325 N N . VAL A 1 167 ? -6.561 5.436 4.065 1.00 93.44 167 VAL A N 1
ATOM 1326 C CA . VAL A 1 167 ? -6.546 6.752 3.404 1.00 93.44 167 VAL A CA 1
ATOM 1327 C C . VAL A 1 167 ? -6.141 6.611 1.938 1.00 93.44 167 VAL A C 1
ATOM 1329 O O . VAL A 1 167 ? -6.856 7.085 1.057 1.00 93.44 167 VAL A O 1
ATOM 1332 N N . MET A 1 168 ? -5.064 5.880 1.639 1.00 95.19 168 MET A N 1
ATOM 1333 C CA . MET A 1 168 ? -4.646 5.678 0.249 1.00 95.19 168 MET A CA 1
ATOM 1334 C C . MET A 1 168 ? -5.676 4.931 -0.600 1.00 95.19 168 MET A C 1
ATOM 1336 O O . MET A 1 168 ? -5.824 5.223 -1.788 1.00 95.19 168 MET A O 1
ATOM 1340 N N . LEU A 1 169 ? -6.393 3.962 -0.027 1.00 95.38 169 LEU A N 1
ATOM 1341 C CA . LEU A 1 169 ? -7.485 3.267 -0.708 1.00 95.38 169 LEU A CA 1
ATOM 1342 C C . LEU A 1 169 ? -8.641 4.223 -1.026 1.00 95.38 169 LEU A C 1
ATOM 1344 O O . LEU A 1 169 ? -9.210 4.134 -2.117 1.00 95.38 169 LEU A O 1
ATOM 1348 N N . GLU A 1 170 ? -8.944 5.167 -0.129 1.00 93.81 170 GLU A N 1
ATOM 1349 C CA . GLU A 1 170 ? -9.918 6.239 -0.370 1.00 93.81 170 GLU A CA 1
ATOM 1350 C C . GLU A 1 170 ? -9.483 7.119 -1.549 1.00 93.81 170 GLU A C 1
ATOM 1352 O O . GLU A 1 170 ? -10.223 7.240 -2.526 1.00 93.81 170 GLU A O 1
ATOM 1357 N N . GLU A 1 171 ? -8.250 7.634 -1.527 1.00 93.94 171 GLU A N 1
ATOM 1358 C CA . GLU A 1 171 ? -7.699 8.466 -2.608 1.00 93.94 171 GLU A CA 1
ATOM 1359 C C . GLU A 1 171 ? -7.646 7.733 -3.955 1.00 93.94 171 GLU A C 1
ATOM 1361 O O . GLU A 1 171 ? -7.901 8.305 -5.019 1.00 93.94 171 GLU A O 1
ATOM 1366 N N . CYS A 1 172 ? -7.341 6.434 -3.933 1.00 92.62 172 CYS A N 1
ATOM 1367 C CA . CYS A 1 172 ? -7.316 5.609 -5.136 1.00 92.62 172 CYS A CA 1
ATOM 1368 C C . CYS A 1 172 ? -8.724 5.257 -5.653 1.00 92.62 172 CYS A C 1
ATOM 1370 O O . CYS A 1 172 ? -8.849 4.813 -6.808 1.00 92.62 172 CYS A O 1
ATOM 1372 N N . GLY A 1 173 ? -9.767 5.442 -4.837 1.00 93.06 173 GLY A N 1
ATOM 1373 C CA . GLY A 1 173 ? -11.136 5.012 -5.110 1.00 93.06 173 GLY A CA 1
ATOM 1374 C C . GLY A 1 173 ? -11.288 3.488 -5.126 1.00 93.06 173 GLY A C 1
ATOM 1375 O O . GLY A 1 173 ? -12.009 2.953 -5.968 1.00 93.06 173 GLY A O 1
ATOM 1376 N N . ILE A 1 174 ? -10.563 2.780 -4.256 1.00 93.75 174 ILE A N 1
ATOM 1377 C CA . ILE A 1 174 ? -10.565 1.316 -4.143 1.00 93.75 174 ILE A CA 1
ATOM 1378 C C . ILE A 1 174 ? -11.289 0.936 -2.856 1.00 93.75 174 ILE A C 1
ATOM 1380 O O . ILE A 1 174 ? -10.895 1.351 -1.778 1.00 93.75 174 ILE A O 1
ATOM 1384 N N . ASP A 1 175 ? -12.350 0.139 -2.956 1.00 93.50 175 ASP A N 1
ATOM 1385 C CA . ASP A 1 175 ? -13.202 -0.168 -1.801 1.00 93.50 175 ASP A CA 1
ATOM 1386 C C . ASP A 1 175 ? -12.498 -0.986 -0.714 1.00 93.50 175 ASP A C 1
ATOM 1388 O O . ASP A 1 175 ? -12.720 -0.740 0.472 1.00 93.50 175 ASP A O 1
ATOM 1392 N N . SER A 1 176 ? -11.680 -1.960 -1.110 1.00 95.25 176 SER A N 1
ATOM 1393 C CA . SER A 1 176 ? -10.951 -2.828 -0.192 1.00 95.25 176 SER A CA 1
ATOM 1394 C C . SER A 1 176 ? -9.732 -3.469 -0.845 1.00 95.25 176 SER A C 1
ATOM 1396 O O . SER A 1 176 ? -9.641 -3.577 -2.071 1.00 95.25 176 SER A O 1
ATOM 1398 N N . ALA A 1 177 ? -8.794 -3.911 -0.009 1.00 96.62 177 ALA A N 1
ATOM 1399 C CA . ALA A 1 177 ? -7.624 -4.674 -0.418 1.00 96.62 177 ALA A CA 1
ATOM 1400 C C . ALA A 1 177 ? -7.259 -5.705 0.656 1.00 96.62 177 ALA A C 1
ATOM 1402 O O . ALA A 1 177 ? -7.444 -5.471 1.850 1.00 96.62 177 ALA A O 1
ATOM 1403 N N . ARG A 1 178 ? -6.716 -6.848 0.228 1.00 97.38 178 ARG A N 1
ATOM 1404 C CA . ARG A 1 178 ? -6.005 -7.756 1.138 1.00 97.38 178 ARG A CA 1
ATOM 1405 C C . ARG A 1 178 ? -4.697 -7.097 1.553 1.00 97.38 178 ARG A C 1
ATOM 1407 O O . ARG A 1 178 ? -4.001 -6.562 0.698 1.00 97.38 178 ARG A O 1
ATOM 1414 N N . MET A 1 179 ? -4.383 -7.160 2.834 1.00 97.62 179 MET A N 1
ATOM 1415 C CA . MET A 1 179 ? -3.145 -6.669 3.424 1.00 97.62 179 MET A CA 1
ATOM 1416 C C . MET A 1 179 ? -2.354 -7.851 3.982 1.00 97.62 179 MET A C 1
ATOM 1418 O O . MET A 1 179 ? -2.944 -8.832 4.445 1.00 97.62 179 MET A O 1
ATOM 1422 N N . LEU A 1 180 ? -1.031 -7.750 3.931 1.00 98.12 180 LEU A N 1
ATOM 1423 C CA . LEU A 1 180 ? -0.097 -8.759 4.422 1.00 98.12 180 LEU A CA 1
ATOM 1424 C C . LEU A 1 180 ? 0.688 -8.234 5.622 1.00 98.12 180 LEU A C 1
ATOM 1426 O O . LEU A 1 180 ? 0.827 -7.024 5.784 1.00 98.12 180 LEU A O 1
ATOM 1430 N N . TYR A 1 181 ? 1.238 -9.138 6.423 1.00 96.75 181 TYR A N 1
ATOM 1431 C CA . TYR A 1 181 ? 2.337 -8.820 7.331 1.00 96.75 181 TYR A CA 1
ATOM 1432 C C . TYR A 1 181 ? 3.665 -8.704 6.567 1.00 96.75 181 TYR A C 1
ATOM 1434 O O . TYR A 1 181 ? 3.772 -9.120 5.409 1.00 96.75 181 TYR A O 1
ATOM 1442 N N . ASP A 1 182 ? 4.697 -8.160 7.217 1.00 95.69 182 ASP A N 1
ATOM 1443 C CA . ASP A 1 182 ? 6.031 -7.994 6.611 1.00 95.69 182 ASP A CA 1
ATOM 1444 C C . ASP A 1 182 ? 6.732 -9.321 6.261 1.00 95.69 182 ASP A C 1
ATOM 1446 O O . ASP A 1 182 ? 7.646 -9.348 5.444 1.00 95.69 182 ASP A O 1
ATOM 1450 N N . ASP A 1 183 ? 6.281 -10.447 6.818 1.00 94.44 183 ASP A N 1
ATOM 1451 C CA . ASP A 1 183 ? 6.733 -11.795 6.440 1.00 94.44 183 ASP A CA 1
ATOM 1452 C C . ASP A 1 183 ? 5.955 -12.392 5.247 1.00 94.44 183 ASP A C 1
ATOM 1454 O O . ASP A 1 183 ? 6.123 -13.566 4.911 1.00 94.44 183 ASP A O 1
ATOM 1458 N N . ALA A 1 184 ? 5.112 -11.577 4.602 1.00 95.00 184 ALA A N 1
ATOM 1459 C CA . ALA A 1 184 ? 4.208 -11.920 3.507 1.00 95.00 184 ALA A CA 1
ATOM 1460 C C . ALA A 1 184 ? 3.061 -12.889 3.862 1.00 95.00 184 ALA A C 1
ATOM 1462 O O . ALA A 1 184 ? 2.351 -13.343 2.959 1.00 95.00 184 ALA A O 1
ATOM 1463 N N . SER A 1 185 ? 2.829 -13.186 5.146 1.00 95.56 185 SER A N 1
ATOM 1464 C CA . SER A 1 185 ? 1.625 -13.899 5.586 1.00 95.56 185 SER A CA 1
ATOM 1465 C C . SER A 1 185 ? 0.375 -13.007 5.516 1.00 95.56 185 SER A C 1
ATOM 1467 O O . SER A 1 185 ? 0.459 -11.777 5.521 1.00 95.56 185 SER A O 1
ATOM 1469 N N . GLU A 1 186 ? -0.811 -13.615 5.406 1.00 96.56 186 GLU A N 1
ATOM 1470 C CA . GLU A 1 186 ? -2.072 -12.863 5.365 1.00 96.56 186 GLU A CA 1
ATOM 1471 C C . GLU A 1 186 ? -2.305 -12.115 6.683 1.00 96.56 186 GLU A C 1
ATOM 1473 O O . GLU A 1 186 ? -2.283 -12.724 7.752 1.00 96.56 186 GLU A O 1
ATOM 1478 N N . TYR A 1 187 ? -2.612 -10.817 6.598 1.00 95.06 187 TYR A N 1
ATOM 1479 C CA . TYR A 1 187 ? -3.050 -10.037 7.752 1.00 95.06 187 TYR A CA 1
ATOM 1480 C C . TYR A 1 187 ? -4.579 -9.991 7.828 1.00 95.06 187 TYR A C 1
ATOM 1482 O O . TYR A 1 187 ? -5.194 -10.666 8.652 1.00 95.06 187 TYR A O 1
ATOM 1490 N N . LYS A 1 188 ? -5.209 -9.187 6.962 1.00 94.12 188 LYS A N 1
ATOM 1491 C CA . LYS A 1 188 ? -6.670 -9.049 6.859 1.00 94.12 188 LYS A CA 1
ATOM 1492 C C . LYS A 1 188 ? -7.072 -8.311 5.587 1.00 94.12 188 LYS A C 1
ATOM 1494 O O . LYS A 1 188 ? -6.233 -7.803 4.849 1.00 94.12 188 LYS A O 1
ATOM 1499 N N . ILE A 1 189 ? -8.376 -8.207 5.352 1.00 95.69 189 ILE A N 1
ATOM 1500 C CA . ILE A 1 189 ? -8.926 -7.274 4.366 1.00 95.69 189 ILE A CA 1
ATOM 1501 C C . ILE A 1 189 ? -9.125 -5.923 5.048 1.00 95.69 189 ILE A C 1
ATOM 1503 O O . ILE A 1 189 ? -9.797 -5.839 6.077 1.00 95.69 189 ILE A O 1
ATOM 1507 N N . ILE A 1 190 ? -8.553 -4.879 4.459 1.00 94.94 190 ILE A N 1
ATOM 1508 C CA . ILE A 1 190 ? -8.775 -3.487 4.847 1.00 94.94 190 ILE A CA 1
ATOM 1509 C C . ILE A 1 190 ? -9.707 -2.818 3.841 1.00 94.94 190 ILE A C 1
ATOM 1511 O O . ILE A 1 190 ? -9.813 -3.248 2.689 1.00 94.94 190 ILE A O 1
ATOM 1515 N N . TYR A 1 191 ? -10.387 -1.769 4.280 1.00 93.50 191 TYR A N 1
ATOM 1516 C CA . TYR A 1 191 ? -11.348 -1.022 3.476 1.00 93.50 191 TYR A CA 1
ATOM 1517 C C . TYR A 1 191 ? -10.872 0.415 3.342 1.00 93.50 191 TYR A C 1
ATOM 1519 O O . TYR A 1 191 ? -10.148 0.902 4.204 1.00 93.50 191 TYR A O 1
ATOM 1527 N N . ARG A 1 192 ? -11.285 1.117 2.287 1.00 93.50 192 ARG A N 1
ATOM 1528 C CA . ARG A 1 192 ? -11.073 2.569 2.246 1.00 93.50 192 ARG A CA 1
ATOM 1529 C C . ARG A 1 192 ? -11.634 3.238 3.498 1.00 93.50 192 ARG A C 1
ATOM 1531 O O . ARG A 1 192 ? -12.632 2.763 4.046 1.00 93.50 192 ARG A O 1
ATOM 1538 N N . ARG A 1 193 ? -11.026 4.348 3.909 1.00 88.62 193 ARG A N 1
ATOM 1539 C CA . ARG A 1 193 ? -11.311 5.023 5.181 1.00 88.62 193 ARG A CA 1
ATOM 1540 C C . ARG A 1 193 ? -12.802 5.238 5.444 1.00 88.62 193 ARG A C 1
ATOM 1542 O O . ARG A 1 193 ? -13.274 4.906 6.525 1.00 88.62 193 ARG A O 1
ATOM 1549 N N . SER A 1 194 ? -13.564 5.684 4.443 1.00 86.00 194 SER A N 1
ATOM 1550 C CA . SER A 1 194 ? -15.015 5.914 4.569 1.00 86.00 194 SER A CA 1
ATOM 1551 C C . SER A 1 194 ? -15.851 4.653 4.835 1.00 86.00 194 SER A C 1
ATOM 1553 O O . SER A 1 194 ? -17.000 4.752 5.261 1.00 86.00 194 SER A O 1
ATOM 1555 N N . LYS A 1 195 ? -15.304 3.464 4.554 1.00 84.88 195 LYS A N 1
ATOM 1556 C CA . LYS A 1 195 ? -15.938 2.150 4.751 1.00 84.88 195 LYS A CA 1
ATOM 1557 C C . LYS A 1 195 ? -15.292 1.334 5.875 1.00 84.88 195 LYS A C 1
ATOM 1559 O O . LYS A 1 195 ? -15.792 0.252 6.184 1.00 84.88 195 LYS A O 1
ATOM 1564 N N . ALA A 1 196 ? -14.195 1.808 6.463 1.00 79.06 196 ALA A N 1
ATOM 1565 C CA . ALA A 1 196 ? -13.561 1.143 7.589 1.00 79.06 196 ALA A CA 1
ATOM 1566 C C . ALA A 1 196 ? -14.495 1.172 8.811 1.00 79.06 196 ALA A C 1
ATOM 1568 O O . ALA A 1 196 ? -15.202 2.151 9.058 1.00 79.06 196 ALA A O 1
ATOM 1569 N N . LYS A 1 197 ? -14.531 0.072 9.573 1.00 79.50 197 LYS A N 1
ATOM 1570 C CA . LYS A 1 197 ? -15.337 -0.001 10.797 1.00 79.50 197 LYS A CA 1
ATOM 1571 C C . LYS A 1 197 ? -14.758 0.989 11.811 1.00 79.50 197 LYS A C 1
ATOM 1573 O O . LYS A 1 197 ? -13.577 0.895 12.141 1.00 79.50 197 LYS A O 1
ATOM 1578 N N . LYS A 1 198 ? -15.589 1.899 12.324 1.00 84.75 198 LYS A N 1
ATOM 1579 C CA . LYS A 1 198 ? -15.192 2.789 13.418 1.00 84.75 198 LYS A CA 1
ATOM 1580 C C . LYS A 1 198 ? -14.859 1.976 14.665 1.00 84.75 198 LYS A C 1
ATOM 1582 O O . LYS A 1 198 ? -15.562 1.020 14.993 1.00 84.75 198 LYS A O 1
ATOM 1587 N N . ILE A 1 199 ? -13.797 2.375 15.354 1.00 87.31 199 ILE A N 1
ATOM 1588 C CA . ILE A 1 199 ? -13.412 1.798 16.638 1.00 87.31 199 ILE A CA 1
ATOM 1589 C C . ILE A 1 199 ? -14.406 2.279 17.695 1.00 87.31 199 ILE A C 1
ATOM 1591 O O . ILE A 1 199 ? -14.540 3.483 17.920 1.00 87.31 199 ILE A O 1
ATOM 1595 N N . LYS A 1 200 ? -15.070 1.341 18.369 1.00 91.88 200 LYS A N 1
ATOM 1596 C CA . LYS A 1 200 ? -15.972 1.619 19.489 1.00 91.88 200 LYS A CA 1
ATOM 1597 C C . LYS A 1 200 ? -15.173 1.872 20.756 1.00 91.88 200 LYS A C 1
ATOM 1599 O O . LYS A 1 200 ? -14.607 0.943 21.339 1.00 91.88 200 LYS A O 1
ATOM 1604 N N . ILE A 1 201 ? -15.138 3.121 21.200 1.00 94.44 201 ILE A N 1
ATOM 1605 C CA . ILE A 1 201 ? -14.384 3.541 22.379 1.00 94.44 201 ILE A CA 1
ATOM 1606 C C . ILE A 1 201 ? -15.318 3.645 23.585 1.00 94.44 201 ILE A C 1
ATOM 1608 O O . ILE A 1 201 ? -16.337 4.335 23.552 1.00 94.44 201 ILE A O 1
ATOM 1612 N N . GLY A 1 202 ? -14.944 2.976 24.674 1.00 95.94 202 GLY A N 1
ATOM 1613 C CA . GLY A 1 202 ? -15.492 3.210 26.005 1.00 95.94 202 GLY A CA 1
ATOM 1614 C C . GLY A 1 202 ? -14.605 4.166 26.805 1.00 95.94 202 GLY A C 1
ATOM 1615 O O . GLY A 1 202 ? -13.384 4.037 26.775 1.00 95.94 202 GLY A O 1
ATOM 1616 N N . VAL A 1 203 ? -15.182 5.093 27.570 1.00 96.56 203 VAL A N 1
ATOM 1617 C CA . VAL A 1 203 ? -14.424 6.038 28.412 1.00 96.56 203 VAL A CA 1
ATOM 1618 C C . VAL A 1 203 ? -14.788 5.863 29.886 1.00 96.56 203 VAL A C 1
ATOM 1620 O O . VAL A 1 203 ? -15.929 6.095 30.273 1.00 96.56 203 VAL A O 1
ATOM 1623 N N . LEU A 1 204 ? -13.811 5.513 30.729 1.00 95.44 204 LEU A N 1
ATOM 1624 C CA . LEU A 1 204 ? -13.951 5.541 32.189 1.00 95.44 204 LEU A CA 1
ATOM 1625 C C . LEU A 1 204 ? -13.470 6.891 32.734 1.00 95.44 204 LEU A C 1
ATOM 1627 O O . LEU A 1 204 ? -12.275 7.165 32.738 1.00 95.44 204 LEU A O 1
ATOM 1631 N N . GLY A 1 205 ? -14.384 7.699 33.255 1.00 94.31 205 GLY A N 1
ATOM 1632 C CA . GLY A 1 205 ? -14.152 9.019 33.833 1.00 94.31 205 GLY A CA 1
ATOM 1633 C C . GLY A 1 205 ? -14.603 10.126 32.887 1.00 94.31 205 GLY A C 1
ATOM 1634 O O . GLY A 1 205 ? -13.782 10.699 32.174 1.00 94.31 205 GLY A O 1
ATOM 1635 N N . ALA A 1 206 ? -15.889 10.477 32.917 1.00 92.56 206 ALA A N 1
ATOM 1636 C CA . ALA A 1 206 ? -16.499 11.475 32.032 1.00 92.56 206 ALA A CA 1
ATOM 1637 C C . ALA A 1 206 ? -15.854 12.868 32.168 1.00 92.56 206 ALA A C 1
ATOM 1639 O O . ALA A 1 206 ? -15.698 13.590 31.189 1.00 92.56 206 ALA A O 1
ATOM 1640 N N . GLY A 1 207 ? -15.402 13.243 33.370 1.00 90.06 207 GLY A N 1
ATOM 1641 C CA . GLY A 1 207 ? -14.738 14.535 33.574 1.00 90.06 207 GLY A CA 1
ATOM 1642 C C . GLY A 1 207 ? -13.371 14.637 32.881 1.00 90.06 207 GLY A C 1
ATOM 1643 O O . GLY A 1 207 ? -13.143 15.515 32.054 1.00 90.06 207 GLY A O 1
ATOM 1644 N N . ARG A 1 208 ? -12.432 13.747 33.227 1.00 90.12 208 ARG A N 1
ATOM 1645 C CA . ARG A 1 208 ? -11.057 13.775 32.683 1.00 90.12 208 ARG A CA 1
ATOM 1646 C C . ARG A 1 208 ? -10.971 13.210 31.268 1.00 90.12 208 ARG A C 1
ATOM 1648 O O . ARG A 1 208 ? -10.071 13.578 30.524 1.00 90.12 208 ARG A O 1
ATOM 1655 N N . GLY A 1 209 ? -11.901 12.332 30.906 1.00 91.75 209 GLY A N 1
ATOM 1656 C CA . GLY A 1 209 ? -12.011 11.721 29.587 1.00 91.75 209 GLY A CA 1
ATOM 1657 C C . GLY A 1 209 ? -12.646 12.628 28.537 1.00 91.75 209 GLY A C 1
ATOM 1658 O O . GLY A 1 209 ? -12.780 12.197 27.395 1.00 91.75 209 GLY A O 1
ATOM 1659 N N . LYS A 1 210 ? -13.006 13.873 28.884 1.00 92.12 210 LYS A N 1
ATOM 1660 C CA . LYS A 1 210 ? -13.650 14.824 27.969 1.00 92.12 210 LYS A CA 1
ATOM 1661 C C . LYS A 1 210 ? -12.899 14.992 26.650 1.00 92.12 210 LYS A C 1
ATOM 1663 O O . LYS A 1 210 ? -13.513 14.912 25.598 1.00 92.12 210 LYS A O 1
ATOM 1668 N N . SER A 1 211 ? -11.571 15.101 26.690 1.00 89.81 211 SER A N 1
ATOM 1669 C CA . SER A 1 211 ? -10.751 15.202 25.475 1.00 89.81 211 SER A CA 1
ATOM 1670 C C . SER A 1 211 ? -10.895 13.997 24.537 1.00 89.81 211 SER A C 1
ATOM 1672 O O . SER A 1 211 ? -10.857 14.162 23.322 1.00 89.81 211 SER A O 1
ATOM 1674 N N . MET A 1 212 ? -11.086 12.791 25.081 1.00 91.25 212 MET A N 1
ATOM 1675 C CA . MET A 1 212 ? -11.334 11.589 24.286 1.00 91.25 212 MET A CA 1
ATOM 1676 C C . MET A 1 212 ? -12.756 11.569 23.720 1.00 91.25 212 MET A C 1
ATOM 1678 O O . MET A 1 212 ? -12.949 11.190 22.569 1.00 91.25 212 MET A O 1
ATOM 1682 N N . MET A 1 213 ? -13.746 12.002 24.503 1.00 93.25 213 MET A N 1
ATOM 1683 C CA . MET A 1 213 ? -15.125 12.128 24.020 1.00 93.25 213 MET A CA 1
ATOM 1684 C C . MET A 1 213 ? -15.222 13.168 22.894 1.00 93.25 213 MET A C 1
ATOM 1686 O O . MET A 1 213 ? -15.833 12.900 21.862 1.00 93.25 213 MET A O 1
ATOM 1690 N N . ASP A 1 214 ? -14.531 14.303 23.035 1.00 92.00 214 ASP A N 1
ATOM 1691 C CA . ASP A 1 214 ? -14.402 15.317 21.986 1.00 92.00 214 ASP A CA 1
ATOM 1692 C C . ASP A 1 214 ? -13.692 14.759 20.747 1.00 92.00 214 ASP A C 1
ATOM 1694 O O . ASP A 1 214 ? -14.156 14.979 19.633 1.00 92.00 214 ASP A O 1
ATOM 1698 N N . TYR A 1 215 ? -12.612 13.986 20.914 1.00 87.94 215 TYR A N 1
ATOM 1699 C CA . TYR A 1 215 ? -11.956 13.312 19.790 1.00 87.94 215 TYR A CA 1
ATOM 1700 C C . TYR A 1 215 ? -12.939 12.420 19.021 1.00 87.94 215 TYR A C 1
ATOM 1702 O O . TYR A 1 215 ? -13.049 12.550 17.805 1.00 87.94 215 TYR A O 1
ATOM 1710 N N . CYS A 1 216 ? -13.713 11.583 19.718 1.00 89.94 216 CYS A N 1
ATOM 1711 C CA . CYS A 1 216 ? -14.694 10.687 19.095 1.00 89.94 216 CYS A CA 1
ATOM 1712 C C . CYS A 1 216 ? -15.807 11.433 18.342 1.00 89.94 216 CYS A C 1
ATOM 1714 O O . CYS A 1 216 ? -16.393 10.879 17.419 1.00 89.94 216 CYS A O 1
ATOM 1716 N N . LYS A 1 217 ? -16.095 12.690 18.705 1.00 85.81 217 LYS A N 1
ATOM 1717 C CA . LYS A 1 217 ? -17.087 13.526 18.013 1.00 85.81 217 LYS A CA 1
ATOM 1718 C C . LYS A 1 217 ? -16.639 13.943 16.612 1.00 85.81 217 LYS A C 1
ATOM 1720 O O . LYS A 1 217 ? -17.477 14.121 15.731 1.00 85.81 217 LYS A O 1
ATOM 1725 N N . PHE A 1 218 ? -15.336 14.135 16.419 1.00 82.56 218 PHE A N 1
ATOM 1726 C CA . PHE A 1 218 ? -14.768 14.631 15.162 1.00 82.56 218 PHE A CA 1
ATOM 1727 C C . PHE A 1 218 ? -13.998 13.559 14.386 1.00 82.56 218 PHE A C 1
ATOM 1729 O O . PHE A 1 218 ? -13.717 13.746 13.205 1.00 82.56 218 PHE A O 1
ATOM 1736 N N . ALA A 1 219 ? -13.647 12.448 15.032 1.00 81.81 219 ALA A N 1
ATOM 1737 C CA . ALA A 1 219 ? -12.934 11.350 14.409 1.00 81.81 219 ALA A CA 1
ATOM 1738 C C . ALA A 1 219 ? -13.831 10.593 13.418 1.00 81.81 219 ALA A C 1
ATOM 1740 O O . ALA A 1 219 ? -14.928 10.137 13.738 1.00 81.81 219 ALA A O 1
ATOM 1741 N N . GLU A 1 220 ? -13.331 10.390 12.203 1.00 75.62 220 GLU A N 1
ATOM 1742 C CA . GLU A 1 220 ? -14.015 9.560 11.206 1.00 75.62 220 GLU A CA 1
ATOM 1743 C C . GLU A 1 220 ? -13.850 8.060 11.484 1.00 75.62 220 GLU A C 1
ATOM 1745 O O . GLU A 1 220 ? -14.648 7.256 11.015 1.00 75.62 220 GLU A O 1
ATOM 1750 N N . ASN A 1 221 ? -12.846 7.680 12.276 1.00 77.81 221 ASN A N 1
ATOM 1751 C CA . ASN A 1 221 ? -12.447 6.296 12.539 1.00 77.81 221 ASN A CA 1
ATOM 1752 C C . ASN A 1 221 ? -12.770 5.792 13.947 1.00 77.81 221 ASN A C 1
ATOM 1754 O O . ASN A 1 221 ? -12.419 4.662 14.281 1.00 77.81 221 ASN A O 1
ATOM 1758 N N . ALA A 1 222 ? -13.412 6.606 14.778 1.00 87.81 222 ALA A N 1
ATOM 1759 C CA . ALA A 1 222 ? -13.791 6.228 16.129 1.00 87.81 222 ALA A CA 1
ATOM 1760 C C . ALA A 1 222 ? -15.206 6.709 16.439 1.00 87.81 222 ALA A C 1
ATOM 1762 O O . ALA A 1 222 ? -15.664 7.718 15.907 1.00 87.81 222 ALA A O 1
ATOM 1763 N N . GLU A 1 223 ? -15.889 5.976 17.305 1.00 92.00 223 GLU A N 1
ATOM 1764 C CA . GLU A 1 223 ? -17.175 6.366 17.867 1.00 92.00 223 GLU A CA 1
ATOM 1765 C C . GLU A 1 223 ? -17.167 6.143 19.377 1.00 92.00 223 GLU A C 1
ATOM 1767 O O . GLU A 1 223 ? -16.570 5.189 19.885 1.00 92.00 223 GLU A O 1
ATOM 1772 N N . LEU A 1 224 ? -17.814 7.048 20.107 1.00 94.56 224 LEU A N 1
ATOM 1773 C CA . LEU A 1 224 ? -18.000 6.903 21.542 1.00 94.56 224 LEU A CA 1
ATOM 1774 C C . LEU A 1 224 ? -19.166 5.937 21.765 1.00 94.56 224 LEU A C 1
ATOM 1776 O O . LEU A 1 224 ? -20.299 6.270 21.449 1.00 94.56 224 LEU A O 1
ATOM 1780 N N . ALA A 1 225 ? -18.891 4.745 22.286 1.00 95.50 225 ALA A N 1
ATOM 1781 C CA . ALA A 1 225 ? -19.911 3.715 22.495 1.00 95.50 225 ALA A CA 1
ATOM 1782 C C . ALA A 1 225 ? -20.473 3.741 23.924 1.00 95.50 225 ALA A C 1
ATOM 1784 O O . ALA A 1 225 ? -21.670 3.558 24.148 1.00 95.50 225 ALA A O 1
ATOM 1785 N N . ALA A 1 226 ? -19.611 3.996 24.913 1.00 96.81 226 ALA A N 1
ATOM 1786 C CA . ALA A 1 226 ? -20.023 4.011 26.309 1.00 96.81 226 ALA A CA 1
ATOM 1787 C C . ALA A 1 226 ? -19.191 4.959 27.178 1.00 96.81 226 ALA A C 1
ATOM 1789 O O . ALA A 1 226 ? -17.989 5.133 26.968 1.00 96.81 226 ALA A O 1
ATOM 1790 N N . VAL A 1 227 ? -19.817 5.515 28.214 1.00 96.94 227 VAL A N 1
ATOM 1791 C CA . VAL A 1 227 ? -19.167 6.361 29.221 1.00 96.94 227 VAL A CA 1
ATOM 1792 C C . VAL A 1 227 ? -19.483 5.831 30.616 1.00 96.94 227 VAL A C 1
ATOM 1794 O O . VAL A 1 227 ? -20.635 5.561 30.945 1.00 96.94 227 VAL A O 1
ATOM 1797 N N . CYS A 1 228 ? -18.457 5.700 31.452 1.00 96.56 228 CYS A N 1
ATOM 1798 C CA . CYS A 1 228 ? -18.587 5.272 32.838 1.00 96.56 228 CYS A CA 1
ATOM 1799 C C . CYS A 1 228 ? -18.035 6.331 33.791 1.00 96.56 228 CYS A C 1
ATOM 1801 O O . CYS A 1 228 ? -16.900 6.764 33.636 1.00 96.56 228 CYS A O 1
ATOM 1803 N N . ASP A 1 229 ? -18.788 6.735 34.810 1.00 95.75 229 ASP A N 1
ATOM 1804 C CA . ASP A 1 229 ? -18.315 7.621 35.881 1.00 95.75 229 ASP A CA 1
ATOM 1805 C C . ASP A 1 229 ? -19.137 7.344 37.140 1.00 95.75 229 ASP A C 1
ATOM 1807 O O . ASP A 1 229 ? -20.357 7.209 37.084 1.00 95.75 229 ASP A O 1
ATOM 1811 N N . PHE A 1 230 ? -18.479 7.278 38.296 1.00 91.75 230 PHE A N 1
ATOM 1812 C CA . PHE A 1 230 ? -19.168 7.052 39.567 1.00 91.75 230 PHE A CA 1
ATOM 1813 C C . PHE A 1 230 ? -20.068 8.241 39.957 1.00 91.75 230 PHE A C 1
ATOM 1815 O O . PHE A 1 230 ? -20.969 8.099 40.784 1.00 91.75 230 PHE A O 1
ATOM 1822 N N . ARG A 1 231 ? -19.846 9.430 39.373 1.00 92.44 231 ARG A N 1
ATOM 1823 C CA . ARG A 1 231 ? -20.681 10.619 39.582 1.00 92.44 231 ARG A CA 1
ATOM 1824 C C . ARG A 1 231 ? -21.748 10.724 38.504 1.00 92.44 231 ARG A C 1
ATOM 1826 O O . ARG A 1 231 ? -21.458 11.106 37.372 1.00 92.44 231 ARG A O 1
ATOM 1833 N N . LYS A 1 232 ? -23.003 10.514 38.904 1.00 93.19 232 LYS A N 1
ATOM 1834 C CA . LYS A 1 232 ? -24.180 10.667 38.033 1.00 93.19 232 LYS A CA 1
ATOM 1835 C C . LYS A 1 232 ? -24.243 12.030 37.343 1.00 93.19 232 LYS A C 1
ATOM 1837 O O . LYS A 1 232 ? -24.456 12.080 36.143 1.00 93.19 232 LYS A O 1
ATOM 1842 N N . GLU A 1 233 ? -23.928 13.107 38.060 1.00 95.00 233 GLU A N 1
ATOM 1843 C CA . GLU A 1 233 ? -23.901 14.472 37.508 1.00 95.00 233 GLU A CA 1
ATOM 1844 C C . GLU A 1 233 ? -22.984 14.599 36.278 1.00 95.00 233 GLU A C 1
ATOM 1846 O O . GLU A 1 233 ? -23.308 15.300 35.324 1.00 95.00 233 GLU A O 1
ATOM 1851 N N . ARG A 1 234 ? -21.846 13.888 36.263 1.00 93.00 234 ARG A N 1
ATOM 1852 C CA . ARG A 1 234 ? -20.911 13.904 35.127 1.00 93.00 234 ARG A CA 1
ATOM 1853 C C . ARG A 1 234 ? -21.419 13.100 33.939 1.00 93.00 234 ARG A C 1
ATOM 1855 O O . ARG A 1 234 ? -21.130 13.467 32.804 1.00 93.00 234 ARG A O 1
ATOM 1862 N N . LEU A 1 235 ? -22.165 12.028 34.194 1.00 94.44 235 LEU A N 1
ATOM 1863 C CA . LEU A 1 235 ? -22.839 11.275 33.140 1.00 94.44 235 LEU A CA 1
ATOM 1864 C C . LEU A 1 235 ? -23.960 12.105 32.520 1.00 94.44 235 LEU A C 1
ATOM 1866 O O . LEU A 1 235 ? -24.026 12.178 31.305 1.00 94.44 235 LEU A O 1
ATOM 1870 N N . GLU A 1 236 ? -24.762 12.799 33.330 1.00 93.88 236 GLU A N 1
ATOM 1871 C CA . GLU A 1 236 ? -25.814 13.702 32.843 1.00 93.88 236 GLU A CA 1
ATOM 1872 C C . GLU A 1 236 ? -25.237 14.859 32.007 1.00 93.88 236 GLU A C 1
ATOM 1874 O O . GLU A 1 236 ? -25.803 15.243 30.986 1.00 93.88 236 GLU A O 1
ATOM 1879 N N . GLU A 1 237 ? -24.092 15.425 32.409 1.00 93.81 237 GLU A N 1
ATOM 1880 C CA . GLU A 1 237 ? -23.357 16.403 31.594 1.00 93.81 237 GLU A CA 1
ATOM 1881 C C . GLU A 1 237 ? -22.910 15.808 30.253 1.00 93.81 237 GLU A C 1
ATOM 1883 O O . GLU A 1 237 ? -23.148 16.415 29.208 1.00 93.81 237 GLU A O 1
ATOM 1888 N N . ALA A 1 238 ? -22.305 14.618 30.268 1.00 93.25 238 ALA A N 1
ATOM 1889 C CA . ALA A 1 238 ? -21.863 13.940 29.054 1.00 93.25 238 ALA A CA 1
ATOM 1890 C C . ALA A 1 238 ? -23.041 13.534 28.147 1.00 93.25 238 ALA A C 1
ATOM 1892 O O . ALA A 1 238 ? -22.940 13.625 26.928 1.00 93.25 238 ALA A O 1
ATOM 1893 N N . GLU A 1 239 ? -24.174 13.130 28.716 1.00 94.31 239 GLU A N 1
ATOM 1894 C CA . GLU A 1 239 ? -25.400 12.820 27.980 1.00 94.31 239 GLU A CA 1
ATOM 1895 C C . GLU A 1 239 ? -25.957 14.056 27.279 1.00 94.31 239 GLU A C 1
ATOM 1897 O O . GLU A 1 239 ? -26.246 14.008 26.084 1.00 94.31 239 GLU A O 1
ATOM 1902 N N . ARG A 1 240 ? -26.003 15.203 27.967 1.00 93.19 240 ARG A N 1
ATOM 1903 C CA . ARG A 1 240 ? -26.416 16.472 27.349 1.00 93.19 240 ARG A CA 1
ATOM 1904 C C . ARG A 1 240 ? -25.476 16.935 26.235 1.00 93.19 240 ARG A C 1
ATOM 1906 O O . ARG A 1 240 ? -25.945 17.518 25.261 1.00 93.19 240 ARG A O 1
ATOM 1913 N N . GLU A 1 241 ? -24.168 16.740 26.388 1.00 93.19 241 GLU A N 1
ATOM 1914 C CA . GLU A 1 241 ? -23.169 17.235 25.430 1.00 93.19 241 GLU A CA 1
ATOM 1915 C C . GLU A 1 241 ? -22.959 16.310 24.217 1.00 93.19 241 GLU A C 1
ATOM 1917 O O . GLU A 1 241 ? -22.718 16.804 23.108 1.00 93.19 241 GLU A O 1
ATOM 1922 N N . TYR A 1 242 ? -23.040 14.989 24.414 1.00 91.44 242 TYR A N 1
ATOM 1923 C CA . TYR A 1 242 ? -22.660 13.982 23.414 1.00 91.44 242 TYR A CA 1
ATOM 1924 C C . TYR A 1 242 ? -23.798 13.028 23.024 1.00 91.44 242 TYR A C 1
ATOM 1926 O O . TYR A 1 242 ? -23.784 12.514 21.912 1.00 91.44 242 TYR A O 1
ATOM 1934 N N . GLY A 1 243 ? -24.793 12.805 23.886 1.00 87.12 243 GLY A N 1
ATOM 1935 C CA . GLY A 1 243 ? -25.823 11.766 23.725 1.00 87.12 243 GLY A CA 1
ATOM 1936 C C . GLY A 1 243 ? -26.992 12.114 22.798 1.00 87.12 243 GLY A C 1
ATOM 1937 O O . GLY A 1 243 ? -28.021 11.446 22.845 1.00 87.12 243 GLY A O 1
ATOM 1938 N N . ALA A 1 244 ? -26.879 13.156 21.968 1.00 83.44 244 ALA A N 1
ATOM 1939 C CA . ALA A 1 244 ? -27.997 13.687 21.179 1.00 83.44 244 ALA A CA 1
ATOM 1940 C C . ALA A 1 244 ? -28.612 12.679 20.187 1.00 83.44 244 ALA A C 1
ATOM 1942 O O . ALA A 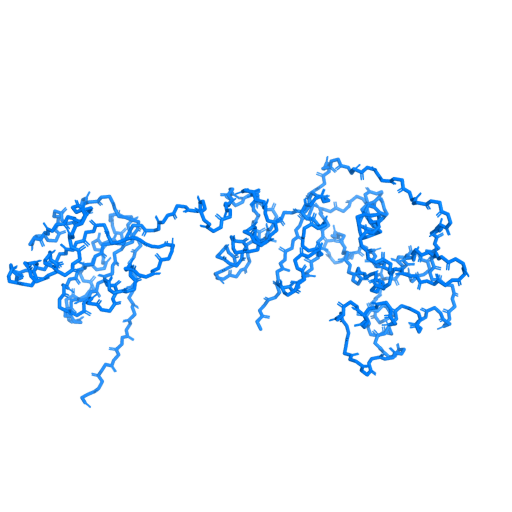1 244 ? -29.786 12.801 19.840 1.00 83.44 244 ALA A O 1
ATOM 1943 N N . ASP A 1 245 ? -27.836 11.697 19.729 1.00 85.81 245 ASP A N 1
ATOM 1944 C CA . ASP A 1 245 ? -28.277 10.648 18.804 1.00 85.81 245 ASP A CA 1
ATOM 1945 C C . ASP A 1 245 ? -28.712 9.344 19.503 1.00 85.81 245 ASP A C 1
ATOM 1947 O O . ASP A 1 245 ? -29.167 8.414 18.837 1.00 85.81 245 ASP A O 1
ATOM 1951 N N . GLY A 1 246 ? -28.598 9.273 20.836 1.00 87.25 246 GLY A N 1
ATOM 1952 C CA . GLY A 1 246 ? -28.938 8.093 21.635 1.00 87.25 246 GLY A CA 1
ATOM 1953 C C . GLY A 1 246 ? -28.013 6.886 21.432 1.00 87.25 246 GLY A C 1
ATOM 1954 O O . GLY A 1 246 ? -28.366 5.785 21.849 1.00 87.25 246 GLY A O 1
ATOM 1955 N N . SER A 1 247 ? -26.854 7.059 20.788 1.00 89.81 247 SER A N 1
ATOM 1956 C CA . SER A 1 247 ? -25.925 5.960 20.484 1.00 89.81 247 SER A CA 1
ATOM 1957 C C . SER A 1 247 ? -25.027 5.555 21.662 1.00 89.81 247 SER A C 1
ATOM 1959 O O . SER A 1 247 ? -24.480 4.452 21.666 1.00 89.81 247 SER A O 1
ATOM 1961 N N . ILE A 1 248 ? -24.899 6.417 22.676 1.00 95.25 248 ILE A N 1
ATOM 1962 C CA . ILE A 1 248 ? -23.974 6.246 23.804 1.00 95.25 248 ILE A CA 1
ATOM 1963 C C . ILE A 1 248 ? -24.695 5.629 25.005 1.00 95.25 248 ILE A C 1
ATOM 1965 O O . ILE A 1 248 ? -25.748 6.102 25.426 1.00 95.25 248 ILE A O 1
ATOM 1969 N N . SER A 1 249 ? -24.089 4.604 25.610 1.00 96.75 249 SER A N 1
ATOM 1970 C CA . SER A 1 249 ? -24.557 4.031 26.881 1.00 96.75 249 SER A CA 1
ATOM 1971 C C . SER A 1 249 ? -23.799 4.592 28.088 1.00 96.75 249 SER A C 1
ATOM 1973 O O . SER A 1 249 ? -22.575 4.719 28.063 1.00 96.75 249 SER A O 1
ATOM 1975 N N . TYR A 1 250 ? -24.513 4.878 29.177 1.00 96.75 250 TYR A N 1
ATOM 1976 C CA . TYR A 1 250 ? -23.949 5.483 30.387 1.00 96.75 250 TYR A CA 1
ATOM 1977 C C . TYR A 1 250 ? -24.019 4.527 31.578 1.00 96.75 250 TYR A C 1
ATOM 1979 O O . TYR A 1 250 ? -25.048 3.900 31.828 1.00 96.75 250 TYR A O 1
ATOM 1987 N N . TYR A 1 251 ? -22.925 4.433 32.334 1.00 96.94 251 TYR A N 1
ATOM 1988 C CA . TYR A 1 251 ? -22.774 3.482 33.434 1.00 96.94 251 TYR A CA 1
ATOM 1989 C C . TYR A 1 251 ? -22.188 4.152 34.677 1.00 96.94 251 TYR A C 1
ATOM 1991 O O . TYR A 1 251 ? -21.244 4.933 34.590 1.00 96.94 251 TYR A O 1
ATOM 1999 N N . THR A 1 252 ? -22.701 3.811 35.858 1.00 95.62 252 THR A N 1
ATOM 2000 C CA . THR A 1 252 ? -22.057 4.182 37.133 1.00 95.62 252 THR A CA 1
ATOM 2001 C C . THR A 1 252 ? -21.126 3.092 37.652 1.00 95.62 252 THR A C 1
ATOM 2003 O O . THR A 1 252 ? -20.165 3.392 38.355 1.00 95.62 252 THR A O 1
ATOM 2006 N N . GLU A 1 253 ? -21.391 1.838 37.275 1.00 95.31 253 GLU A N 1
ATOM 2007 C CA . GLU A 1 253 ? -20.641 0.662 37.710 1.00 95.31 253 GLU A CA 1
ATOM 2008 C C . GLU A 1 253 ? -19.697 0.177 36.611 1.00 95.31 253 GLU A C 1
ATOM 2010 O O . GLU A 1 253 ? -20.119 -0.138 35.494 1.00 95.31 253 GLU A O 1
ATOM 2015 N N . PHE A 1 254 ? -18.411 0.067 36.948 1.00 93.38 254 PHE A N 1
ATOM 2016 C CA . PHE A 1 254 ? -17.378 -0.315 35.986 1.00 93.38 254 PHE A CA 1
ATOM 2017 C C . PHE A 1 254 ? -17.564 -1.735 35.443 1.00 93.38 254 PHE A C 1
ATOM 2019 O O . PHE A 1 254 ? -17.344 -1.973 34.259 1.00 93.38 254 PHE A O 1
ATOM 2026 N N . ASP A 1 255 ? -17.985 -2.679 36.285 1.00 92.75 255 ASP A N 1
ATOM 2027 C CA . ASP A 1 255 ? -18.127 -4.077 35.869 1.00 92.75 255 ASP A CA 1
ATOM 2028 C C . ASP A 1 255 ? -19.299 -4.268 34.885 1.00 92.75 255 ASP A C 1
ATOM 2030 O O . ASP A 1 255 ? -19.243 -5.153 34.034 1.00 92.75 255 ASP A O 1
ATOM 2034 N N . GLU A 1 256 ? -20.331 -3.415 34.931 1.00 94.38 256 GLU A N 1
ATOM 2035 C CA . GLU A 1 256 ? -21.395 -3.388 33.915 1.00 94.38 256 GLU A CA 1
ATOM 2036 C C . GLU A 1 256 ? -20.938 -2.676 32.637 1.00 94.38 256 GLU A C 1
ATOM 2038 O O . GLU A 1 256 ? -21.165 -3.176 31.536 1.00 94.38 256 GLU A O 1
ATOM 2043 N N . PHE A 1 257 ? -20.223 -1.555 32.774 1.00 95.44 257 PHE A N 1
ATOM 2044 C CA . PHE A 1 257 ? -19.594 -0.860 31.648 1.00 95.44 257 PHE A CA 1
ATOM 2045 C C . PHE A 1 257 ? -18.668 -1.783 30.847 1.00 95.44 257 PHE A C 1
ATOM 2047 O O . PHE A 1 257 ? -18.675 -1.776 29.615 1.00 95.44 257 PHE A O 1
ATOM 2054 N N . LEU A 1 258 ? -17.902 -2.629 31.536 1.00 92.94 258 LEU A N 1
ATOM 2055 C CA . LEU A 1 258 ? -16.956 -3.536 30.903 1.00 92.94 258 LEU A CA 1
ATOM 2056 C C . LEU A 1 258 ? -17.645 -4.599 30.034 1.00 92.94 258 LEU A C 1
ATOM 2058 O O . LEU A 1 258 ? -17.021 -5.093 29.099 1.00 92.94 258 LEU A O 1
ATOM 2062 N N . LYS A 1 259 ? -18.929 -4.899 30.264 1.00 93.19 259 LYS A N 1
ATOM 2063 C CA . LYS A 1 259 ? -19.717 -5.825 29.431 1.00 93.19 259 LYS A CA 1
ATOM 2064 C C . LYS A 1 259 ? -20.222 -5.199 28.127 1.00 93.19 259 LYS A C 1
ATOM 2066 O O . LYS A 1 259 ? -20.667 -5.937 27.254 1.00 93.19 259 LYS A O 1
ATOM 2071 N N . HIS A 1 260 ? -20.179 -3.872 27.983 1.00 93.25 260 HIS A N 1
ATOM 2072 C CA . HIS A 1 260 ? -20.633 -3.189 26.767 1.00 93.25 260 HIS A CA 1
ATOM 2073 C C . HIS A 1 260 ? -19.787 -3.591 25.544 1.00 93.25 260 HIS A C 1
ATOM 2075 O O . HIS A 1 260 ? -18.599 -3.876 25.684 1.00 93.25 260 HIS A O 1
ATOM 2081 N N . ASP A 1 261 ? -20.359 -3.583 24.339 1.00 90.94 261 ASP A N 1
ATOM 2082 C CA . ASP A 1 261 ? -19.635 -3.887 23.095 1.00 90.94 261 ASP A CA 1
ATOM 2083 C C . ASP A 1 261 ? -18.700 -2.726 22.699 1.00 90.94 261 ASP A C 1
ATOM 2085 O O . ASP A 1 261 ? -19.082 -1.817 21.964 1.00 90.94 261 ASP A O 1
ATOM 2089 N N . THR A 1 262 ? -17.479 -2.725 23.237 1.00 91.00 262 THR A N 1
ATOM 2090 C CA . THR A 1 262 ? -16.428 -1.736 22.942 1.00 91.00 262 THR A CA 1
ATOM 2091 C C . THR A 1 262 ? -15.153 -2.440 22.495 1.00 91.00 262 THR A C 1
ATOM 2093 O O . THR A 1 262 ? -14.721 -3.378 23.169 1.00 91.00 262 THR A O 1
ATOM 2096 N N . ASP A 1 263 ? -14.491 -1.925 21.462 1.00 88.44 263 ASP A N 1
ATOM 2097 C CA . ASP A 1 263 ? -13.204 -2.442 20.984 1.00 88.44 263 ASP A CA 1
ATOM 2098 C C . ASP A 1 263 ? -12.039 -2.013 21.910 1.00 88.44 263 ASP A C 1
ATOM 2100 O O . ASP A 1 263 ? -11.073 -2.753 22.104 1.00 88.44 263 ASP A O 1
ATOM 2104 N N . CYS A 1 264 ? -12.129 -0.822 22.519 1.00 88.81 264 CYS A N 1
ATOM 2105 C CA . CYS A 1 264 ? -11.093 -0.256 23.393 1.00 88.81 264 CYS A CA 1
ATOM 2106 C C . CYS A 1 264 ? -11.702 0.524 24.567 1.00 88.81 264 CYS A C 1
ATOM 2108 O O . CYS A 1 264 ? -12.762 1.139 24.431 1.00 88.81 264 CYS A O 1
ATOM 2110 N N . VAL A 1 265 ? -11.011 0.535 25.713 1.00 92.50 265 VAL A N 1
ATOM 2111 C CA . VAL A 1 265 ? -11.371 1.349 26.883 1.00 92.50 265 VAL A CA 1
ATOM 2112 C C . VAL A 1 265 ? -10.274 2.363 27.198 1.00 92.50 265 VAL A C 1
ATOM 2114 O O . VAL A 1 265 ? -9.113 2.019 27.433 1.00 92.50 265 VAL A O 1
ATOM 2117 N N . VAL A 1 266 ? -10.671 3.629 27.283 1.00 93.44 266 VAL A N 1
ATOM 2118 C CA . VAL A 1 266 ? -9.833 4.745 27.715 1.00 93.44 266 VAL A CA 1
ATOM 2119 C C . VAL A 1 266 ? -10.058 4.988 29.200 1.00 93.44 266 VAL A C 1
ATOM 2121 O O . VAL A 1 266 ? -11.139 5.384 29.637 1.00 93.44 266 VAL A O 1
ATOM 2124 N N . LEU A 1 267 ? -9.012 4.752 29.986 1.00 92.81 267 LEU A N 1
ATOM 2125 C CA . LEU A 1 267 ? -9.027 4.926 31.433 1.00 92.81 267 LEU A CA 1
ATOM 2126 C C . LEU A 1 267 ? -8.624 6.363 31.795 1.00 92.81 267 LEU A C 1
ATOM 2128 O O . LEU A 1 267 ? -7.447 6.714 31.813 1.00 92.81 267 LEU A O 1
ATOM 2132 N N . ALA A 1 268 ? -9.607 7.199 32.106 1.00 91.56 268 ALA A N 1
ATOM 2133 C CA . ALA A 1 268 ? -9.443 8.583 32.548 1.00 91.56 268 ALA A CA 1
ATOM 2134 C C . ALA A 1 268 ? -9.827 8.759 34.034 1.00 91.56 268 ALA A C 1
ATOM 2136 O O . ALA A 1 268 ? -10.410 9.762 34.448 1.00 91.56 268 ALA A O 1
ATOM 2137 N N . ASN A 1 269 ? -9.493 7.773 34.867 1.00 86.44 269 ASN A N 1
ATOM 2138 C CA . ASN A 1 269 ? -9.738 7.778 36.308 1.00 86.44 269 ASN A CA 1
ATOM 2139 C C . ASN A 1 269 ? -8.542 8.350 37.106 1.00 86.44 269 ASN A C 1
ATOM 2141 O O . ASN A 1 269 ? -7.648 9.011 36.564 1.00 86.44 269 ASN A O 1
ATOM 2145 N N . TYR A 1 270 ? -8.534 8.169 38.430 1.00 84.06 270 TYR A N 1
ATOM 2146 C CA . TYR A 1 270 ? -7.398 8.565 39.260 1.00 84.06 270 TYR A CA 1
ATOM 2147 C C . TYR A 1 270 ? -6.200 7.630 39.062 1.00 84.06 270 TYR A C 1
ATOM 2149 O O . TYR A 1 270 ? -6.344 6.412 39.008 1.00 84.06 270 TYR A O 1
ATOM 2157 N N . ALA A 1 271 ? -4.997 8.206 38.967 1.00 78.56 271 ALA A N 1
ATOM 2158 C CA . ALA A 1 271 ? -3.780 7.463 38.633 1.00 78.56 271 ALA A CA 1
ATOM 2159 C C . ALA A 1 271 ? -3.466 6.333 39.632 1.00 78.56 271 ALA A C 1
ATOM 2161 O O . ALA A 1 271 ? -2.976 5.282 39.234 1.00 78.56 271 ALA A O 1
ATOM 2162 N N . ASN A 1 272 ? -3.794 6.523 40.913 1.00 81.38 272 ASN A N 1
ATOM 2163 C CA . ASN A 1 272 ? -3.631 5.515 41.965 1.00 81.38 272 ASN A CA 1
ATOM 2164 C C . ASN A 1 272 ? -4.573 4.308 41.813 1.00 81.38 272 ASN A C 1
ATOM 2166 O O . ASN A 1 272 ? -4.302 3.260 42.385 1.00 81.38 272 ASN A O 1
ATOM 2170 N N . GLU A 1 273 ? -5.657 4.440 41.052 1.00 83.44 273 GLU A N 1
ATOM 2171 C CA . GLU A 1 273 ? -6.647 3.381 40.822 1.00 83.44 273 GLU A CA 1
ATOM 2172 C C . GLU A 1 273 ? -6.557 2.803 39.405 1.00 83.44 273 GLU A C 1
ATOM 2174 O O . GLU A 1 273 ? -7.263 1.862 39.067 1.00 83.44 273 GLU A O 1
ATOM 2179 N N . HIS A 1 274 ? -5.704 3.362 38.548 1.00 83.00 274 HIS A N 1
ATOM 2180 C CA . HIS A 1 274 ? -5.634 3.030 37.127 1.00 83.00 274 HIS A CA 1
ATOM 2181 C C . HIS A 1 274 ? -5.245 1.569 36.862 1.00 83.00 274 HIS A C 1
ATOM 2183 O O . HIS A 1 274 ? -5.855 0.911 36.023 1.00 83.00 274 HIS A O 1
ATOM 2189 N N . ALA A 1 275 ? -4.256 1.049 37.598 1.00 87.19 275 ALA A N 1
ATOM 2190 C CA . ALA A 1 275 ? -3.729 -0.299 37.388 1.00 87.19 275 ALA A CA 1
ATOM 2191 C C . ALA A 1 275 ? -4.782 -1.409 37.609 1.00 87.19 275 ALA A C 1
ATOM 2193 O O . ALA A 1 275 ? -4.926 -2.243 36.717 1.00 87.19 275 ALA A O 1
ATOM 2194 N N . PRO A 1 276 ? -5.571 -1.414 38.704 1.00 89.75 276 PRO A N 1
ATOM 2195 C CA . PRO A 1 276 ? -6.670 -2.368 38.866 1.00 89.75 276 PRO A CA 1
ATOM 2196 C C . PRO A 1 276 ? -7.676 -2.382 37.704 1.00 89.75 276 PRO A C 1
ATOM 2198 O O . PRO A 1 276 ? -8.057 -3.456 37.243 1.00 89.75 276 PRO A O 1
ATOM 2201 N N . TYR A 1 277 ? -8.087 -1.215 37.195 1.00 90.75 277 TYR A N 1
ATOM 2202 C CA . TYR A 1 277 ? -9.024 -1.148 36.066 1.00 90.75 277 TYR A CA 1
ATOM 2203 C C . TYR A 1 277 ? -8.387 -1.602 34.747 1.00 90.75 277 TYR A C 1
ATOM 2205 O O . TYR A 1 277 ? -9.044 -2.276 33.959 1.00 90.75 277 TYR A O 1
ATOM 2213 N N . ALA A 1 278 ? -7.106 -1.294 34.520 1.00 88.75 278 ALA A N 1
ATOM 2214 C CA . ALA A 1 278 ? -6.374 -1.771 33.348 1.00 88.75 278 ALA A CA 1
ATOM 2215 C C . ALA A 1 278 ? -6.265 -3.300 33.323 1.00 88.75 278 ALA A C 1
ATOM 2217 O O . ALA A 1 278 ? -6.504 -3.906 32.281 1.00 88.75 278 ALA A O 1
ATOM 2218 N N . ILE A 1 279 ? -5.984 -3.924 34.472 1.00 88.94 279 ILE A N 1
ATOM 2219 C CA . ILE A 1 279 ? -5.955 -5.387 34.603 1.00 88.94 279 ILE A CA 1
ATOM 2220 C C . ILE A 1 279 ? -7.319 -5.976 34.231 1.00 88.94 279 ILE A C 1
ATOM 2222 O O . ILE A 1 279 ? -7.379 -6.844 33.365 1.00 88.94 279 ILE A O 1
ATOM 2226 N N . LYS A 1 280 ? -8.415 -5.438 34.785 1.00 89.56 280 LYS A N 1
ATOM 2227 C CA . LYS A 1 280 ? -9.774 -5.880 34.436 1.00 89.56 280 LYS A CA 1
ATOM 2228 C C . LYS A 1 280 ? -10.073 -5.747 32.935 1.00 89.56 280 LYS A C 1
ATOM 2230 O O . LYS A 1 280 ? -10.683 -6.641 32.356 1.00 89.56 280 LYS A O 1
ATOM 2235 N N . CYS A 1 281 ? -9.640 -4.661 32.285 1.00 89.00 281 CYS A N 1
ATOM 2236 C CA . CYS A 1 281 ? -9.804 -4.496 30.835 1.00 89.00 281 CYS A CA 1
ATOM 2237 C C . CYS A 1 281 ? -9.074 -5.586 30.039 1.00 89.00 281 CYS A C 1
ATOM 2239 O O . CYS A 1 281 ? -9.665 -6.174 29.134 1.00 89.00 281 CYS A O 1
ATOM 2241 N N . LEU A 1 282 ? -7.818 -5.872 30.394 1.00 84.81 282 LEU A N 1
ATOM 2242 C CA . LEU A 1 282 ? -7.012 -6.897 29.729 1.00 84.81 282 LEU A CA 1
ATOM 2243 C C . LEU A 1 282 ? -7.593 -8.302 29.933 1.00 84.81 282 LEU A C 1
ATOM 2245 O O . LEU A 1 282 ? -7.652 -9.079 28.983 1.00 84.81 282 LEU A O 1
ATOM 2249 N N . GLU A 1 283 ? -8.073 -8.614 31.140 1.00 86.06 283 GLU A N 1
ATOM 2250 C CA . GLU A 1 283 ? -8.746 -9.884 31.454 1.00 86.06 283 GLU A CA 1
ATOM 2251 C C . GLU A 1 283 ? -10.045 -10.068 30.656 1.00 86.06 283 GLU A C 1
ATOM 2253 O O . GLU A 1 283 ? -10.367 -11.182 30.247 1.00 86.06 283 GLU A O 1
ATOM 2258 N N . ALA A 1 284 ? -10.760 -8.979 30.364 1.00 80.81 284 ALA A N 1
ATOM 2259 C CA . ALA A 1 284 ? -11.936 -8.978 29.496 1.00 80.81 284 ALA A CA 1
ATOM 2260 C C . ALA A 1 284 ? -11.598 -8.946 27.988 1.00 80.81 284 ALA A C 1
ATOM 2262 O O . ALA A 1 284 ? -12.491 -8.715 27.173 1.00 80.81 284 ALA A O 1
ATOM 2263 N N . ALA A 1 285 ? -10.329 -9.159 27.611 1.00 72.06 285 ALA A N 1
ATOM 2264 C CA . ALA A 1 285 ? -9.817 -9.094 26.238 1.00 72.06 285 ALA A CA 1
ATOM 2265 C C . ALA A 1 285 ? -10.076 -7.752 25.523 1.00 72.06 285 ALA A C 1
ATOM 2267 O O . ALA A 1 285 ? -10.158 -7.698 24.296 1.00 72.06 285 ALA A O 1
ATOM 2268 N N . LYS A 1 286 ? -10.176 -6.653 26.280 1.00 64.12 286 LYS A N 1
ATOM 2269 C CA . LYS A 1 286 ? -10.295 -5.297 25.738 1.00 64.12 286 LYS A CA 1
ATOM 2270 C C . LYS A 1 286 ? -8.948 -4.594 25.762 1.00 64.12 286 LYS A C 1
ATOM 2272 O O . LYS A 1 286 ? -8.227 -4.628 26.759 1.00 64.12 286 LYS A O 1
ATOM 2277 N N . MET A 1 287 ? -8.620 -3.899 24.675 1.00 54.12 287 MET A N 1
ATOM 2278 C CA . MET A 1 287 ? -7.405 -3.092 24.620 1.00 54.12 287 MET A CA 1
ATOM 2279 C C . MET A 1 287 ? -7.568 -1.867 25.537 1.00 54.12 287 MET A C 1
ATOM 2281 O O . MET A 1 287 ? -8.569 -1.156 25.455 1.00 54.12 287 MET A O 1
ATOM 2285 N N . SER A 1 288 ? -6.607 -1.622 26.433 1.00 44.53 288 SER A N 1
ATOM 2286 C CA . SER A 1 288 ? -6.592 -0.438 27.303 1.00 44.53 288 SER A CA 1
ATOM 2287 C C . SER A 1 288 ? -5.493 0.526 26.863 1.00 44.53 288 SER A C 1
ATOM 2289 O O . SER A 1 288 ? -4.312 0.179 26.933 1.00 44.53 288 SER A O 1
ATOM 2291 N N . SER A 1 289 ? -5.838 1.746 26.441 1.00 40.72 289 SER A N 1
ATOM 2292 C CA . SER A 1 289 ? -4.829 2.767 26.131 1.00 40.72 289 SER A CA 1
ATOM 2293 C C . SER A 1 289 ? -4.529 3.615 27.373 1.00 40.72 289 SER A C 1
ATOM 2295 O O . SER A 1 289 ? -5.358 4.429 27.787 1.00 40.72 289 SER A O 1
ATOM 2297 N N . ALA A 1 290 ? -3.341 3.458 27.958 1.00 38.16 290 ALA A N 1
ATOM 2298 C CA . ALA A 1 290 ? -2.852 4.306 29.044 1.00 38.16 290 ALA A CA 1
ATOM 2299 C C . ALA A 1 290 ? -1.931 5.397 28.475 1.00 38.16 290 ALA A C 1
ATOM 2301 O O . ALA A 1 290 ? -0.725 5.202 28.338 1.00 38.16 290 ALA A O 1
ATOM 2302 N N . ARG A 1 291 ? -2.477 6.572 28.135 1.00 28.42 291 ARG A N 1
ATOM 2303 C CA . ARG A 1 291 ? -1.641 7.759 27.895 1.00 28.42 291 ARG A CA 1
ATOM 2304 C C . ARG A 1 291 ? -1.359 8.408 29.253 1.00 28.42 291 ARG A C 1
ATOM 2306 O O . ARG A 1 291 ? -2.192 9.136 29.785 1.00 28.42 291 ARG A O 1
ATOM 2313 N N . PHE A 1 292 ? -0.192 8.120 29.835 1.00 25.20 292 PHE A N 1
ATOM 2314 C CA . PHE A 1 292 ? 0.328 8.868 30.983 1.00 25.20 292 PHE A CA 1
ATOM 2315 C C . PHE A 1 292 ? 0.539 10.326 30.549 1.00 25.20 292 PHE A C 1
ATOM 2317 O O . PHE A 1 292 ? 1.520 10.649 29.887 1.00 25.20 292 PHE A O 1
ATOM 2324 N N . CYS A 1 293 ? -0.390 11.213 30.904 1.00 21.77 293 CYS A N 1
ATOM 2325 C CA . CYS A 1 293 ? -0.169 12.654 30.861 1.00 21.77 293 CYS A CA 1
ATOM 2326 C C . CYS A 1 293 ? 0.197 13.103 32.285 1.00 21.77 293 CYS A C 1
ATOM 2328 O O . CYS A 1 293 ? -0.699 13.259 33.122 1.00 21.77 293 CYS A O 1
ATOM 2330 N N . PRO A 1 294 ? 1.492 13.242 32.627 1.00 23.06 294 PRO A N 1
ATOM 2331 C CA . PRO A 1 294 ? 1.881 13.790 33.911 1.00 23.06 294 PRO A CA 1
ATOM 2332 C C . PRO A 1 294 ? 1.622 15.296 33.870 1.00 23.06 294 PRO A C 1
ATOM 2334 O O . PRO A 1 294 ? 2.492 16.079 33.499 1.00 23.06 294 PRO A O 1
ATOM 2337 N N . PHE A 1 295 ? 0.430 15.724 34.280 1.00 22.69 295 PHE A N 1
ATOM 2338 C CA . PHE A 1 295 ? 0.258 17.100 34.730 1.00 22.69 295 PHE A CA 1
ATOM 2339 C C . PHE A 1 295 ? 1.034 17.253 36.045 1.00 22.69 295 PHE A C 1
ATOM 2341 O O . PHE A 1 295 ? 0.544 16.939 37.132 1.00 22.69 295 PHE A O 1
ATOM 2348 N N . ARG A 1 296 ? 2.293 17.699 35.938 1.00 22.83 296 ARG A N 1
ATOM 2349 C CA . ARG A 1 296 ? 2.899 18.503 37.002 1.00 22.83 296 ARG A CA 1
ATOM 2350 C C . ARG A 1 296 ? 2.088 19.800 37.100 1.00 22.83 296 ARG A C 1
ATOM 2352 O O . ARG A 1 296 ? 1.655 20.321 36.079 1.00 22.83 296 ARG A O 1
ATOM 2359 N N . ARG A 1 297 ? 1.859 20.199 38.353 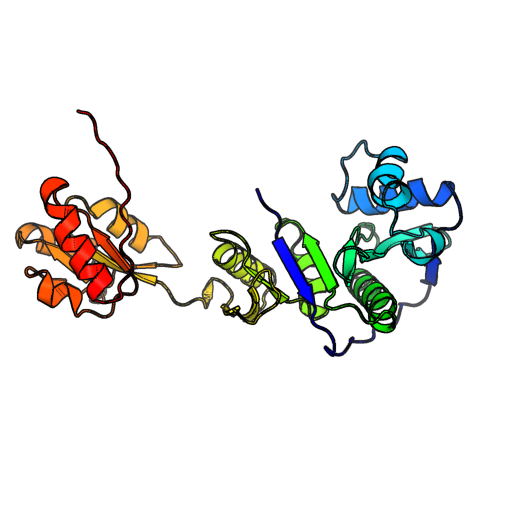1.00 29.42 297 ARG A N 1
ATOM 2360 C CA . ARG A 1 297 ? 1.071 21.350 38.817 1.00 29.42 297 ARG A CA 1
ATOM 2361 C C . ARG A 1 297 ? 1.238 22.610 37.980 1.00 29.42 297 ARG A C 1
ATOM 2363 O O . ARG A 1 297 ? 2.395 22.890 37.600 1.00 29.42 297 ARG A O 1
#

Sequence (297 aa):
MAQLKMYRLPGTPIKQYALPEGFSVSTYRTEADKKAWCDCCRNGHLIADGGGDEEFDRSILDIEDIDPARDVLFIDFHGEHVGTVTAFVNSEDNTGRMHMVAVREDFRGKGLAKYLTMLALNHLSEKGVRYVHLTTDEFRPSAVKSYLSGGFLPVEYDMEMQDRWEVMLEECGIDSARMLYDDASEYKIIYRRSKAKKIKIGVLGAGRGKSMMDYCKFAENAELAAVCDFRKERLEEAEREYGADGSISYYTEFDEFLKHDTDCVVLANYANEHAPYAIKCLEAAKMSSARFCPFRR